Protein AF-A0A524HBV7-F1 (afdb_monomer_lite)

Foldseek 3Di:
DDDADQPDDPVVVLVLLVLLCCFQPVPDLAEEDEDEYQQCVHPSNVVSVVVSVVSSVPRGHPHYYYHRHHDNLSHQDLDADQAQVRLVVLLCVVLVVVVVVQPLVVADQVRAREAEYEAQLLQSPLSPLQNVLVNLLVCLVVVGRYAYEYEHEDHNVPPPVSSQQSLQCRRVRGHNPSSVCSSQVACVSVRYAYEYQDVVVQVVNVVVPHDPVRYYYDHRRDDPVVVVDDPPDPPD

Structure (mmCIF, N/CA/C/O backbone):
data_AF-A0A524HBV7-F1
#
_entry.id   AF-A0A524HBV7-F1
#
loop_
_atom_site.group_PDB
_atom_site.id
_atom_site.type_symbol
_atom_site.label_atom_id
_atom_site.label_alt_id
_atom_site.label_comp_id
_atom_site.label_asym_id
_atom_site.label_entity_id
_atom_site.label_seq_id
_atom_site.pdbx_PDB_ins_code
_atom_site.Cartn_x
_atom_site.Cartn_y
_atom_site.Cartn_z
_atom_site.occupancy
_atom_site.B_iso_or_equiv
_atom_site.auth_seq_id
_atom_site.auth_comp_id
_atom_site.auth_asym_id
_atom_site.auth_atom_id
_atom_site.pdbx_PDB_model_num
ATOM 1 N N . MET A 1 1 ? 2.794 0.597 -7.239 1.00 93.81 1 MET A N 1
ATOM 2 C CA . MET A 1 1 ? 3.645 0.830 -6.050 1.00 93.81 1 MET A CA 1
ATOM 3 C C . MET A 1 1 ? 3.071 1.991 -5.265 1.00 93.81 1 MET A C 1
ATOM 5 O O . MET A 1 1 ? 2.985 3.078 -5.817 1.00 93.81 1 MET A O 1
ATOM 9 N N . LEU A 1 2 ? 2.669 1.767 -4.017 1.00 96.12 2 LEU A N 1
ATOM 10 C CA . LEU A 1 2 ? 2.025 2.761 -3.167 1.00 96.12 2 LEU A CA 1
ATOM 11 C C . LEU A 1 2 ? 2.834 3.002 -1.895 1.00 96.12 2 LEU A C 1
ATOM 13 O O . LEU A 1 2 ? 3.167 2.072 -1.154 1.00 96.12 2 LEU A O 1
ATOM 17 N N . HIS A 1 3 ? 3.090 4.276 -1.614 1.00 93.38 3 HIS A N 1
ATOM 18 C CA . HIS A 1 3 ? 3.600 4.723 -0.326 1.00 93.38 3 HIS A CA 1
ATOM 19 C C . HIS A 1 3 ? 3.046 6.110 0.017 1.00 93.38 3 HIS A C 1
ATOM 21 O O . HIS A 1 3 ? 2.595 6.831 -0.865 1.00 93.38 3 HIS A O 1
ATOM 27 N N . TYR A 1 4 ? 3.083 6.499 1.293 1.00 91.31 4 TYR A N 1
ATOM 28 C CA . TYR A 1 4 ? 2.539 7.785 1.742 1.00 91.31 4 TYR A CA 1
ATOM 29 C C . TYR A 1 4 ? 3.216 8.970 1.033 1.00 91.31 4 TYR A C 1
ATOM 31 O O . TYR A 1 4 ? 2.538 9.820 0.469 1.00 91.31 4 TYR A O 1
ATOM 39 N N . HIS A 1 5 ? 4.554 9.000 1.024 1.00 89.38 5 HIS A N 1
ATOM 40 C CA . HIS A 1 5 ? 5.371 10.052 0.409 1.00 89.38 5 HIS A CA 1
ATOM 41 C C . HIS A 1 5 ? 6.710 9.491 -0.104 1.00 89.38 5 HIS A C 1
ATOM 43 O O . HIS A 1 5 ? 7.171 8.459 0.372 1.00 89.38 5 HIS A O 1
ATOM 49 N N . LEU A 1 6 ? 7.418 10.200 -0.977 1.00 89.25 6 LEU A N 1
ATOM 50 C CA . LEU A 1 6 ? 8.678 9.778 -1.605 1.00 89.25 6 LEU A CA 1
ATOM 51 C C . LEU A 1 6 ? 9.892 10.605 -1.158 1.00 89.25 6 LEU A C 1
ATOM 53 O O . LEU A 1 6 ? 10.954 10.571 -1.793 1.00 89.25 6 LEU A O 1
ATOM 57 N N . LEU A 1 7 ? 9.761 11.320 -0.035 1.00 86.56 7 LEU A N 1
ATOM 58 C CA . LEU A 1 7 ? 10.872 12.006 0.628 1.00 86.56 7 LEU A CA 1
ATOM 59 C C . LEU A 1 7 ? 12.099 11.085 0.804 1.00 86.56 7 LEU A C 1
ATOM 61 O O . LEU A 1 7 ? 11.937 9.901 1.117 1.00 86.56 7 LEU A O 1
ATOM 65 N N . PRO A 1 8 ? 13.331 11.609 0.657 1.00 80.69 8 PRO A N 1
ATOM 66 C CA . PRO A 1 8 ? 14.549 10.833 0.869 1.00 80.69 8 PRO A CA 1
ATOM 67 C C . PRO A 1 8 ? 14.626 10.247 2.286 1.00 80.69 8 PRO A C 1
ATOM 69 O O . PRO A 1 8 ? 14.825 10.961 3.267 1.00 80.69 8 PRO A O 1
ATOM 72 N N . CYS A 1 9 ? 14.465 8.930 2.400 1.00 80.25 9 CYS A N 1
ATOM 73 C CA . CYS A 1 9 ? 14.588 8.180 3.646 1.00 80.25 9 CYS A CA 1
ATOM 74 C C . CYS A 1 9 ? 14.852 6.696 3.347 1.00 80.25 9 CYS A C 1
ATOM 76 O O . CYS A 1 9 ? 14.873 6.281 2.186 1.00 80.25 9 CYS A O 1
ATOM 78 N N . GLY A 1 10 ? 15.014 5.877 4.391 1.00 78.12 10 GLY A N 1
ATOM 79 C CA . GLY A 1 10 ? 15.234 4.435 4.235 1.00 78.12 10 GLY A CA 1
ATOM 80 C C . GLY A 1 10 ? 14.158 3.739 3.391 1.00 78.12 10 GLY A C 1
ATOM 81 O O . GLY A 1 10 ? 14.491 2.887 2.572 1.00 78.12 10 GLY A O 1
ATOM 82 N N . VAL A 1 11 ? 12.889 4.147 3.513 1.00 81.75 11 VAL A N 1
ATOM 83 C CA . VAL A 1 11 ? 11.785 3.531 2.756 1.00 81.75 11 VAL A CA 1
ATOM 84 C C . VAL A 1 11 ? 11.855 3.864 1.265 1.00 81.75 11 VAL A C 1
ATOM 86 O O . VAL A 1 11 ? 11.630 2.975 0.448 1.00 81.75 11 VAL A O 1
ATOM 89 N N . ARG A 1 12 ? 12.260 5.088 0.885 1.00 86.69 12 ARG A N 1
ATOM 90 C CA . ARG A 1 12 ? 12.514 5.420 -0.529 1.00 86.69 12 ARG A CA 1
ATOM 91 C C . ARG A 1 12 ? 13.544 4.463 -1.120 1.00 86.69 12 ARG A C 1
ATOM 93 O O . ARG A 1 12 ? 13.289 3.897 -2.172 1.00 86.69 12 ARG A O 1
ATOM 100 N N . THR A 1 13 ? 14.662 4.230 -0.430 1.00 87.19 13 THR A N 1
ATOM 101 C CA . THR A 1 13 ? 15.701 3.299 -0.897 1.00 87.19 13 THR A CA 1
ATOM 102 C C . THR A 1 13 ? 15.162 1.880 -1.076 1.00 87.19 13 THR A C 1
ATOM 104 O O . THR A 1 13 ? 15.477 1.232 -2.072 1.00 87.19 13 THR A O 1
ATOM 107 N N . VAL A 1 14 ? 14.324 1.401 -0.150 1.00 86.50 14 VAL A N 1
ATOM 108 C CA . VAL A 1 14 ? 13.672 0.085 -0.261 1.00 86.50 14 VAL A CA 1
ATOM 109 C C . VAL A 1 14 ? 12.779 0.021 -1.503 1.00 86.50 14 VAL A C 1
ATOM 111 O O . VAL A 1 14 ? 12.938 -0.898 -2.305 1.00 86.50 14 VAL A O 1
ATOM 114 N N . ILE A 1 15 ? 11.913 1.020 -1.707 1.00 89.12 15 ILE A N 1
ATOM 115 C CA . ILE A 1 15 ? 11.041 1.120 -2.888 1.00 89.12 15 ILE A CA 1
ATOM 116 C C . ILE A 1 15 ? 11.880 1.142 -4.168 1.00 89.12 15 ILE A C 1
ATOM 118 O O . ILE A 1 15 ? 11.641 0.357 -5.084 1.00 89.12 15 ILE A O 1
ATOM 122 N N . THR A 1 16 ? 12.903 1.998 -4.232 1.00 91.38 16 THR A N 1
ATOM 123 C CA . THR A 1 16 ? 13.800 2.099 -5.387 1.00 91.38 16 THR A CA 1
ATOM 124 C C . THR A 1 16 ? 14.468 0.762 -5.693 1.00 91.38 16 THR A C 1
ATOM 126 O O . THR A 1 16 ? 14.497 0.349 -6.850 1.00 91.38 16 THR A O 1
ATOM 129 N N . ASN A 1 17 ? 14.987 0.064 -4.681 1.00 90.00 17 ASN A N 1
ATOM 130 C CA . ASN A 1 17 ? 15.654 -1.221 -4.875 1.00 90.00 17 ASN A CA 1
ATOM 131 C C . ASN A 1 17 ? 14.680 -2.305 -5.345 1.00 90.00 17 ASN A C 1
ATOM 133 O O . ASN A 1 17 ? 15.022 -3.054 -6.259 1.00 90.00 17 ASN A O 1
ATOM 137 N N . ALA A 1 18 ? 13.471 -2.359 -4.779 1.00 89.06 18 ALA A N 1
ATOM 138 C CA . ALA A 1 18 ? 12.434 -3.294 -5.205 1.00 89.06 18 ALA A CA 1
ATOM 139 C C . ALA A 1 18 ? 12.035 -3.058 -6.672 1.00 89.06 18 ALA A C 1
ATOM 141 O O . ALA A 1 18 ? 12.011 -3.994 -7.468 1.00 89.06 18 ALA A O 1
ATOM 142 N N . LEU A 1 19 ? 11.809 -1.798 -7.061 1.00 92.12 19 LEU A N 1
ATOM 143 C CA . LEU A 1 19 ? 11.467 -1.435 -8.439 1.00 92.12 19 LEU A CA 1
ATOM 144 C C . LEU A 1 19 ? 12.614 -1.737 -9.411 1.00 92.12 19 LEU A C 1
ATOM 146 O O . LEU A 1 19 ? 12.384 -2.306 -10.473 1.00 92.12 19 LEU A O 1
ATOM 150 N N . ARG A 1 20 ? 13.864 -1.429 -9.044 1.00 91.94 20 ARG A N 1
ATOM 151 C CA . ARG A 1 20 ? 15.041 -1.775 -9.860 1.00 91.94 20 ARG A CA 1
ATOM 152 C C . ARG A 1 20 ? 15.199 -3.281 -10.037 1.00 91.94 20 ARG A C 1
ATOM 154 O O . ARG A 1 20 ? 15.542 -3.714 -11.135 1.00 91.94 20 ARG A O 1
ATOM 161 N N . ALA A 1 21 ? 14.962 -4.062 -8.983 1.00 89.19 21 ALA A N 1
ATOM 162 C CA . ALA A 1 21 ? 15.009 -5.517 -9.050 1.00 89.19 21 ALA A CA 1
ATOM 163 C C . ALA A 1 21 ? 13.909 -6.064 -9.970 1.00 89.19 21 ALA A C 1
ATOM 165 O O . ALA A 1 21 ? 14.198 -6.894 -10.826 1.00 89.19 21 ALA A O 1
ATOM 166 N N . LEU A 1 22 ? 12.685 -5.541 -9.860 1.00 89.88 22 LEU A N 1
ATOM 167 C CA . LEU A 1 22 ? 11.572 -5.916 -10.732 1.00 89.88 22 LEU A CA 1
ATOM 168 C C . LEU A 1 22 ? 11.875 -5.610 -12.206 1.00 89.88 22 LEU A C 1
ATOM 170 O O . LEU A 1 22 ? 11.693 -6.465 -13.065 1.00 89.88 22 LEU A O 1
ATOM 174 N N . ILE A 1 23 ? 12.400 -4.416 -12.484 1.00 90.62 23 ILE A N 1
ATOM 175 C CA . ILE A 1 23 ? 12.778 -3.979 -13.834 1.00 90.62 23 ILE A CA 1
ATOM 176 C C . ILE A 1 23 ? 13.876 -4.875 -14.425 1.00 90.62 23 ILE A C 1
ATOM 178 O O . ILE A 1 23 ? 13.808 -5.223 -15.597 1.00 90.62 23 ILE A O 1
ATOM 182 N N . ALA A 1 24 ? 14.889 -5.237 -13.636 1.00 87.56 24 ALA A N 1
ATOM 183 C CA . ALA A 1 24 ? 16.042 -5.986 -14.135 1.00 87.56 24 ALA A CA 1
ATOM 184 C C . ALA A 1 24 ? 15.824 -7.508 -14.196 1.00 87.56 24 ALA A C 1
ATOM 186 O O . ALA A 1 24 ? 16.460 -8.176 -15.008 1.00 87.56 24 ALA A O 1
ATOM 187 N N . TYR A 1 25 ? 14.968 -8.060 -13.329 1.00 87.38 25 TYR A N 1
ATOM 188 C CA . TYR A 1 25 ? 14.877 -9.509 -13.101 1.00 87.38 25 TYR A CA 1
ATOM 189 C C . TYR A 1 25 ? 13.452 -10.072 -13.140 1.00 87.38 25 TYR A C 1
ATOM 191 O O . TYR A 1 25 ? 13.286 -11.278 -12.990 1.00 87.38 25 TYR A O 1
ATOM 199 N N . GLY A 1 26 ? 12.425 -9.241 -13.342 1.00 84.81 26 GLY A N 1
ATOM 200 C CA . GLY A 1 26 ? 11.024 -9.673 -13.312 1.00 84.81 26 GLY A CA 1
ATOM 201 C C . GLY A 1 26 ? 10.610 -10.616 -14.448 1.00 84.81 26 GLY A C 1
ATOM 202 O O . GLY A 1 26 ? 9.600 -11.293 -14.322 1.00 84.81 26 GLY A O 1
ATOM 203 N N . GLY A 1 27 ? 11.386 -10.690 -15.536 1.00 85.94 27 GLY A N 1
ATOM 204 C CA . GLY A 1 27 ? 11.106 -11.589 -16.664 1.00 85.94 27 GLY A CA 1
ATOM 205 C C . GLY A 1 27 ? 9.921 -11.171 -17.545 1.00 85.94 27 GLY A C 1
ATOM 206 O O . GLY A 1 27 ? 9.417 -11.998 -18.296 1.00 85.94 27 GLY A O 1
ATOM 207 N N . TYR A 1 28 ? 9.475 -9.915 -17.457 1.00 87.06 28 TYR A N 1
ATOM 208 C CA . TYR A 1 28 ? 8.337 -9.390 -18.216 1.00 87.06 28 TYR A CA 1
ATOM 209 C C . TYR A 1 28 ? 8.764 -8.799 -19.566 1.00 87.06 28 TYR A C 1
ATOM 211 O O . TYR A 1 28 ? 9.744 -8.057 -19.631 1.00 87.06 28 TYR A O 1
ATOM 219 N N . ASP A 1 29 ? 7.985 -9.052 -20.622 1.00 87.25 29 ASP A N 1
ATOM 220 C CA . ASP A 1 29 ? 8.179 -8.427 -21.943 1.00 87.25 29 ASP A CA 1
ATOM 221 C C . ASP A 1 29 ? 7.796 -6.937 -21.947 1.00 87.25 29 ASP A C 1
ATOM 223 O O . ASP A 1 29 ? 8.413 -6.115 -22.632 1.00 87.25 29 ASP A O 1
ATOM 227 N N . TYR A 1 30 ? 6.783 -6.594 -21.149 1.00 90.56 30 TYR A N 1
ATOM 228 C CA . TYR A 1 30 ? 6.315 -5.239 -20.893 1.00 90.56 30 TYR A CA 1
ATOM 229 C C . TYR A 1 30 ? 6.084 -5.067 -19.397 1.00 90.56 30 TYR A C 1
ATOM 231 O O . TYR A 1 30 ? 5.441 -5.905 -18.766 1.00 90.56 30 TYR A O 1
ATOM 239 N N . LEU A 1 31 ? 6.594 -3.973 -18.834 1.00 92.69 31 LEU A N 1
ATOM 240 C CA . LEU A 1 31 ? 6.388 -3.640 -17.430 1.00 92.69 31 LEU A CA 1
ATOM 241 C C . LEU A 1 31 ? 5.851 -2.216 -17.302 1.00 92.69 31 LEU A C 1
ATOM 243 O O . LEU A 1 31 ? 6.523 -1.257 -17.685 1.00 92.69 31 LEU A O 1
ATOM 247 N N . GLU A 1 32 ? 4.660 -2.092 -16.722 1.00 94.25 32 GLU A N 1
ATOM 248 C CA . GLU A 1 32 ? 4.048 -0.819 -16.350 1.00 94.25 32 GLU A CA 1
ATOM 249 C C . GLU A 1 32 ? 3.998 -0.687 -14.832 1.00 94.25 32 GLU A C 1
ATOM 251 O O . GLU A 1 32 ? 3.635 -1.625 -14.124 1.00 94.25 32 GLU A O 1
ATOM 256 N N . ILE A 1 33 ? 4.402 0.476 -14.328 1.00 95.44 33 ILE A N 1
ATOM 257 C CA . ILE A 1 33 ? 4.426 0.765 -12.899 1.00 95.44 33 ILE A CA 1
ATOM 258 C C . ILE A 1 33 ? 3.738 2.098 -12.651 1.00 95.44 33 ILE A C 1
ATOM 260 O O . ILE A 1 33 ? 4.206 3.139 -13.112 1.00 95.44 33 ILE A O 1
ATOM 264 N N . ASP A 1 34 ? 2.698 2.074 -11.827 1.00 97.25 34 ASP A N 1
ATOM 265 C CA . ASP A 1 34 ? 2.149 3.277 -11.215 1.00 97.25 34 ASP A CA 1
ATOM 266 C C . ASP A 1 34 ? 2.880 3.554 -9.900 1.00 97.25 34 ASP A C 1
ATOM 268 O O . ASP A 1 34 ? 2.870 2.742 -8.965 1.00 97.25 34 ASP A O 1
ATOM 272 N N . LEU A 1 35 ? 3.561 4.694 -9.836 1.00 96.69 35 LEU A N 1
ATOM 273 C CA . LEU A 1 35 ? 4.190 5.226 -8.636 1.00 96.69 35 LEU A CA 1
ATOM 274 C C . LEU A 1 35 ? 3.193 6.162 -7.947 1.00 96.69 35 LEU A C 1
ATOM 276 O O . LEU A 1 35 ? 3.009 7.304 -8.371 1.00 96.69 35 LEU A O 1
ATOM 280 N N . ILE A 1 36 ? 2.535 5.645 -6.910 1.00 97.56 36 ILE A N 1
ATOM 281 C CA . ILE A 1 36 ? 1.416 6.280 -6.214 1.00 97.56 36 ILE A CA 1
ATOM 282 C C . ILE A 1 36 ? 1.893 6.819 -4.858 1.00 97.56 36 ILE A C 1
ATOM 284 O O . ILE A 1 36 ? 2.316 6.044 -3.995 1.00 97.56 36 ILE A O 1
ATOM 288 N N . SER A 1 37 ? 1.815 8.135 -4.656 1.00 96.81 37 SER A N 1
ATOM 289 C CA . SER A 1 37 ? 2.082 8.788 -3.361 1.00 96.81 37 SER A CA 1
ATOM 290 C C . SER A 1 37 ? 1.433 10.171 -3.265 1.00 96.81 37 SER A C 1
ATOM 292 O O . SER A 1 37 ? 0.886 10.675 -4.245 1.00 96.81 37 SER A O 1
ATOM 294 N N . SER A 1 38 ? 1.504 10.823 -2.100 1.00 96.25 38 SER A N 1
ATOM 295 C CA . SER A 1 38 ? 1.002 12.197 -1.927 1.00 96.25 38 SER A CA 1
ATOM 296 C C . SER A 1 38 ? 1.872 13.279 -2.569 1.00 96.25 38 SER A C 1
ATOM 298 O O . SER A 1 38 ? 1.504 14.451 -2.577 1.00 96.25 38 SER A O 1
ATOM 300 N N . ASP A 1 39 ? 3.062 12.910 -3.027 1.00 94.25 39 ASP A N 1
ATOM 301 C CA . ASP A 1 39 ? 4.093 13.794 -3.571 1.00 94.25 39 ASP A CA 1
ATOM 302 C C . ASP A 1 39 ? 4.707 13.230 -4.862 1.00 94.25 39 ASP A C 1
ATOM 304 O O . ASP A 1 39 ? 5.825 13.591 -5.238 1.00 94.25 39 ASP A O 1
ATOM 308 N N . ALA A 1 40 ? 3.982 12.331 -5.537 1.00 91.38 40 ALA A N 1
ATOM 309 C CA . ALA A 1 40 ? 4.476 11.618 -6.705 1.00 91.38 40 ALA A CA 1
ATOM 310 C C . ALA A 1 40 ? 4.812 12.560 -7.858 1.00 91.38 40 ALA A C 1
ATOM 312 O O . ALA A 1 40 ? 5.683 12.215 -8.643 1.00 91.38 40 ALA A O 1
ATOM 313 N N . ARG A 1 41 ? 4.156 13.725 -7.963 1.00 92.81 41 ARG A N 1
ATOM 314 C CA . ARG A 1 41 ? 4.402 14.755 -8.992 1.00 92.81 41 ARG A CA 1
ATOM 315 C C . ARG A 1 41 ? 5.071 16.000 -8.406 1.00 92.81 41 ARG A C 1
ATOM 317 O O . ARG A 1 41 ? 4.854 17.122 -8.865 1.00 92.81 41 ARG A O 1
ATOM 324 N N . ARG A 1 42 ? 5.830 15.800 -7.332 1.00 93.19 42 ARG A N 1
ATOM 325 C CA . ARG A 1 42 ? 6.676 16.811 -6.699 1.00 93.19 42 ARG A CA 1
ATOM 326 C C . ARG A 1 42 ? 8.123 16.366 -6.797 1.00 93.19 42 ARG A C 1
ATOM 328 O O . ARG A 1 42 ? 8.407 15.205 -7.071 1.00 93.19 42 ARG A O 1
ATOM 335 N N . GLU A 1 43 ? 9.030 17.275 -6.456 1.00 93.88 43 GLU A N 1
ATOM 336 C CA . GLU A 1 43 ? 10.476 17.066 -6.564 1.00 93.88 43 GLU A CA 1
ATOM 337 C C . GLU A 1 43 ? 10.984 15.698 -6.045 1.00 93.88 43 GLU A C 1
ATOM 339 O O . GLU A 1 43 ? 11.772 15.068 -6.759 1.00 93.88 43 GLU A O 1
ATOM 344 N N . PRO A 1 44 ? 10.516 15.153 -4.899 1.00 90.69 44 PRO A N 1
ATOM 345 C CA . PRO A 1 44 ? 10.952 13.833 -4.451 1.00 90.69 44 PRO A CA 1
ATOM 346 C C . PRO A 1 44 ? 10.522 12.699 -5.390 1.00 90.69 44 PRO A C 1
ATOM 348 O O . PRO A 1 44 ? 11.321 11.792 -5.646 1.00 90.69 44 PRO A O 1
ATOM 351 N N . GLY A 1 45 ? 9.282 12.757 -5.886 1.00 92.44 45 GLY A N 1
ATOM 352 C CA . GLY A 1 45 ? 8.705 11.799 -6.823 1.00 92.44 45 GLY A CA 1
ATOM 353 C C . GLY A 1 45 ? 9.291 11.919 -8.226 1.00 92.44 45 GLY A C 1
ATOM 354 O O . GLY A 1 45 ? 9.682 10.901 -8.793 1.00 92.44 45 GLY A O 1
ATOM 355 N N . ASP A 1 46 ? 9.458 13.144 -8.731 1.00 94.00 46 ASP A N 1
ATOM 356 C CA . ASP A 1 46 ? 10.076 13.422 -10.034 1.00 94.00 46 ASP A CA 1
ATOM 357 C C . ASP A 1 46 ? 11.500 12.865 -10.092 1.00 94.00 46 ASP A C 1
ATOM 359 O O . ASP A 1 46 ? 11.841 12.111 -11.003 1.00 94.00 46 ASP A O 1
ATOM 363 N N . LYS A 1 47 ? 12.310 13.121 -9.056 1.00 93.62 47 LYS A N 1
ATOM 364 C CA . LYS A 1 47 ? 13.669 12.568 -8.968 1.00 93.62 47 LYS A CA 1
ATOM 365 C C . LYS A 1 47 ? 13.687 11.045 -8.982 1.00 93.62 47 LYS A C 1
ATOM 367 O O . LYS A 1 47 ? 14.515 10.445 -9.661 1.00 93.62 47 LYS A O 1
ATOM 372 N N . LEU A 1 48 ? 12.799 10.402 -8.221 1.00 93.38 48 LEU A N 1
ATOM 373 C CA . LEU A 1 48 ? 12.722 8.941 -8.214 1.00 93.38 48 LEU A CA 1
ATOM 374 C C . LEU A 1 48 ? 12.314 8.405 -9.594 1.00 93.38 48 LEU A C 1
ATOM 376 O O . LEU A 1 48 ? 12.868 7.404 -10.049 1.00 93.38 48 LEU A O 1
ATOM 380 N N . ALA A 1 49 ? 11.365 9.063 -10.258 1.00 95.00 49 ALA A N 1
ATOM 381 C CA . ALA A 1 49 ? 10.909 8.671 -11.581 1.00 95.00 49 ALA A CA 1
ATOM 382 C C . ALA A 1 49 ? 12.019 8.798 -12.632 1.00 95.00 49 ALA A C 1
ATOM 384 O O . ALA A 1 49 ? 12.260 7.845 -13.376 1.00 95.00 49 ALA A O 1
ATOM 385 N N . GLU A 1 50 ? 12.747 9.916 -12.642 1.00 95.25 50 GLU A N 1
ATOM 386 C CA . GLU A 1 50 ? 13.921 10.127 -13.495 1.00 95.25 50 GLU A CA 1
ATOM 387 C C . GLU A 1 50 ? 14.984 9.043 -13.264 1.00 95.25 50 GLU A C 1
ATOM 389 O O . GLU A 1 50 ? 15.415 8.376 -14.208 1.00 95.25 50 GLU A O 1
ATOM 394 N N . GLU A 1 51 ? 15.343 8.785 -12.001 1.00 93.25 51 GLU A N 1
ATOM 395 C CA . GLU A 1 51 ? 16.316 7.752 -11.626 1.00 93.25 51 GLU A CA 1
ATOM 396 C C . GLU A 1 51 ? 15.901 6.345 -12.095 1.00 93.25 51 GLU A C 1
ATOM 398 O O . GLU A 1 51 ? 16.754 5.546 -12.501 1.00 93.25 51 GLU A O 1
ATOM 403 N N . LEU A 1 52 ? 14.608 6.012 -12.014 1.00 93.56 52 LEU A N 1
ATOM 404 C CA . LEU A 1 52 ? 14.072 4.717 -12.438 1.00 93.56 52 LEU A CA 1
ATOM 405 C C . LEU A 1 52 ? 14.008 4.590 -13.958 1.00 93.56 52 LEU A C 1
ATOM 407 O O . LEU A 1 52 ? 14.386 3.543 -14.481 1.00 93.56 52 LEU A O 1
ATOM 411 N N . LEU A 1 53 ? 13.584 5.634 -14.671 1.00 94.44 53 LEU A N 1
ATOM 412 C CA . LEU A 1 53 ? 13.553 5.653 -16.135 1.00 94.44 53 LEU A CA 1
ATOM 413 C C . LEU A 1 53 ? 14.965 5.516 -16.717 1.00 94.44 53 LEU A C 1
ATOM 415 O O . LEU A 1 53 ? 15.192 4.699 -17.612 1.00 94.44 53 LEU A O 1
ATOM 419 N N . ASP A 1 54 ? 15.940 6.240 -16.167 1.00 93.31 54 ASP A N 1
ATOM 420 C CA . ASP A 1 54 ? 17.342 6.134 -16.581 1.00 93.31 54 ASP A CA 1
ATOM 421 C C . ASP A 1 54 ? 17.972 4.785 -16.221 1.00 93.31 54 ASP A C 1
ATOM 423 O O . ASP A 1 54 ? 18.874 4.294 -16.910 1.00 93.31 54 ASP A O 1
ATOM 427 N N . TRP A 1 55 ? 17.517 4.150 -15.142 1.00 90.12 55 TRP A N 1
ATOM 428 C CA . TRP A 1 55 ? 17.900 2.777 -14.829 1.00 90.12 55 TRP A CA 1
ATOM 429 C C . TRP A 1 55 ? 17.288 1.776 -15.817 1.00 90.12 55 TRP A C 1
ATOM 431 O O . TRP A 1 55 ? 18.010 0.947 -16.375 1.00 90.12 55 TRP A O 1
ATOM 441 N N . ALA A 1 56 ? 15.985 1.881 -16.083 1.00 91.81 56 ALA A N 1
ATOM 442 C CA . ALA A 1 56 ? 15.252 0.997 -16.983 1.00 91.81 56 ALA A CA 1
ATOM 443 C C . ALA A 1 56 ? 15.799 1.043 -18.413 1.00 91.81 56 ALA A C 1
ATOM 445 O O . ALA A 1 56 ? 15.987 -0.005 -19.018 1.00 91.81 56 ALA A O 1
ATOM 446 N N . ARG A 1 57 ? 16.197 2.216 -18.921 1.00 91.06 57 ARG A N 1
ATOM 447 C CA . ARG A 1 57 ? 16.873 2.336 -20.230 1.00 91.06 57 ARG A CA 1
ATOM 448 C C . ARG A 1 57 ? 18.150 1.495 -20.348 1.00 91.06 57 ARG A C 1
ATOM 450 O O . ARG A 1 57 ? 18.539 1.128 -21.450 1.00 91.06 57 ARG A O 1
ATOM 457 N N . ARG A 1 58 ? 18.829 1.222 -19.228 1.00 88.94 58 ARG A N 1
ATOM 458 C CA . ARG A 1 58 ? 20.106 0.487 -19.191 1.00 88.94 58 ARG A CA 1
ATOM 459 C C . ARG A 1 58 ? 19.953 -0.993 -18.849 1.00 88.94 58 ARG A C 1
ATOM 461 O O . ARG A 1 58 ? 20.852 -1.769 -19.165 1.00 88.94 58 ARG A O 1
ATOM 468 N N . LYS A 1 59 ? 18.899 -1.361 -18.118 1.00 84.88 59 LYS A N 1
ATOM 469 C CA . LYS A 1 59 ? 18.760 -2.676 -17.463 1.00 84.88 59 LYS A CA 1
ATOM 470 C C . LYS A 1 59 ? 17.374 -3.307 -17.582 1.00 84.88 59 LYS A C 1
ATOM 472 O O . LYS A 1 59 ? 17.222 -4.450 -17.175 1.00 84.88 59 LYS A O 1
ATOM 477 N N . GLY A 1 60 ? 16.384 -2.553 -18.040 1.00 74.94 60 GLY A N 1
ATOM 478 C CA . GLY A 1 60 ? 14.990 -2.966 -18.076 1.00 74.94 60 GLY A CA 1
ATOM 479 C C . GLY A 1 60 ? 14.606 -3.725 -19.339 1.00 74.94 60 GLY A C 1
ATOM 480 O O . GLY A 1 60 ? 15.431 -3.896 -20.243 1.00 74.94 60 GLY A O 1
ATOM 481 N N . PRO A 1 61 ? 13.340 -4.161 -19.414 1.00 74.31 61 PRO A N 1
ATOM 482 C CA . PRO A 1 61 ? 12.796 -4.742 -20.628 1.00 74.31 61 PRO A CA 1
ATOM 483 C C . PRO A 1 61 ? 12.808 -3.719 -21.766 1.00 74.31 61 PRO A C 1
ATOM 485 O O . PRO A 1 61 ? 12.855 -2.506 -21.544 1.00 74.31 61 PRO A O 1
ATOM 488 N N . GLY A 1 62 ? 12.715 -4.208 -23.005 1.00 75.19 62 GLY A N 1
ATOM 489 C CA . GLY A 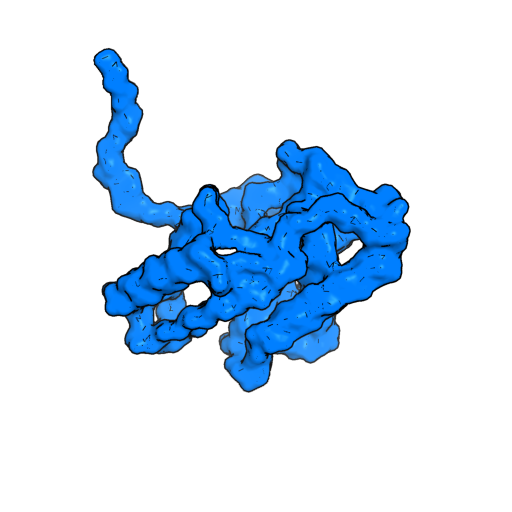1 62 ? 12.624 -3.343 -24.184 1.00 75.19 62 GLY A CA 1
ATOM 490 C C . GLY A 1 62 ? 11.422 -2.391 -24.146 1.00 75.19 62 GLY A C 1
ATOM 491 O O . GLY A 1 62 ? 11.455 -1.352 -24.804 1.00 75.19 62 GLY A O 1
ATOM 492 N N . GLN A 1 63 ? 10.387 -2.714 -23.359 1.00 86.69 63 GLN A N 1
ATOM 493 C CA . GLN A 1 63 ? 9.220 -1.866 -23.141 1.00 86.69 63 GLN A CA 1
ATOM 494 C C . GLN A 1 63 ? 8.943 -1.683 -21.637 1.00 86.69 63 GLN A C 1
ATOM 496 O O . GLN A 1 63 ? 8.508 -2.601 -20.944 1.00 86.69 63 GLN A O 1
ATOM 501 N N . PHE A 1 64 ? 9.192 -0.474 -21.131 1.00 93.56 64 PHE A N 1
ATOM 502 C CA . PHE A 1 64 ? 8.949 -0.080 -19.742 1.00 93.56 64 PHE A CA 1
ATOM 503 C C . PHE A 1 64 ? 8.167 1.232 -19.695 1.00 93.56 64 PHE A C 1
ATOM 505 O O . PHE A 1 64 ? 8.515 2.186 -20.397 1.00 93.56 64 PHE A O 1
ATOM 512 N N . ARG A 1 65 ? 7.148 1.297 -18.835 1.00 94.25 65 ARG A N 1
ATOM 513 C CA . ARG A 1 65 ? 6.353 2.498 -18.584 1.00 94.25 65 ARG A CA 1
ATOM 514 C C . ARG A 1 65 ? 6.276 2.782 -17.089 1.00 94.25 65 ARG A C 1
ATOM 516 O O . ARG A 1 65 ? 5.976 1.902 -16.290 1.00 94.25 65 ARG A O 1
ATOM 523 N N . LEU A 1 66 ? 6.506 4.038 -16.728 1.00 96.12 66 LEU A N 1
ATOM 524 C CA . LEU A 1 66 ? 6.328 4.541 -15.373 1.00 96.12 66 LEU A CA 1
ATOM 525 C C . LEU A 1 66 ? 5.307 5.676 -15.412 1.00 96.12 66 LEU A C 1
ATOM 527 O O . LEU A 1 66 ? 5.505 6.645 -16.145 1.00 96.12 66 LEU A O 1
ATOM 531 N N . ASN A 1 67 ? 4.243 5.569 -14.623 1.00 96.88 67 ASN A N 1
ATOM 532 C CA . ASN A 1 67 ? 3.283 6.648 -14.430 1.00 96.88 67 ASN A CA 1
ATOM 533 C C . ASN A 1 67 ? 3.426 7.199 -13.005 1.00 96.88 67 ASN A C 1
ATOM 535 O O . ASN A 1 67 ? 3.457 6.446 -12.034 1.00 96.88 67 ASN A O 1
ATOM 539 N N . GLN A 1 68 ? 3.485 8.522 -12.867 1.00 97.12 68 GLN A N 1
ATOM 540 C CA . GLN A 1 68 ? 3.434 9.191 -11.565 1.00 97.12 68 GLN A CA 1
ATOM 541 C C . GLN A 1 68 ? 1.987 9.567 -11.243 1.00 97.12 68 GLN A C 1
ATOM 543 O O . GLN A 1 68 ? 1.356 10.358 -11.963 1.00 97.12 68 GLN A O 1
ATOM 548 N N . VAL A 1 69 ? 1.471 9.030 -10.141 1.00 97.38 69 VAL A N 1
ATOM 549 C CA . VAL A 1 69 ? 0.096 9.247 -9.697 1.00 97.38 69 VAL A CA 1
ATOM 550 C C . VAL A 1 69 ? 0.104 9.907 -8.326 1.00 97.38 69 VAL A C 1
ATOM 552 O O . VAL A 1 69 ? 0.457 9.292 -7.324 1.00 97.38 69 VAL A O 1
ATOM 555 N N . GLU A 1 70 ? -0.289 11.179 -8.282 1.00 96.81 70 GLU A N 1
ATOM 556 C CA . GLU A 1 70 ? -0.396 11.910 -7.021 1.00 96.81 70 GLU A CA 1
ATOM 557 C C . GLU A 1 70 ? -1.807 11.776 -6.439 1.00 96.81 70 GLU A C 1
ATOM 559 O O . GLU A 1 70 ? -2.787 12.152 -7.086 1.00 96.81 70 GLU A O 1
ATOM 564 N N . ILE A 1 71 ? -1.899 11.258 -5.212 1.00 97.19 71 ILE A N 1
ATOM 565 C CA . ILE A 1 71 ? -3.121 11.247 -4.397 1.00 97.19 71 ILE A CA 1
ATOM 566 C C . ILE A 1 71 ? -2.776 11.935 -3.077 1.00 97.19 71 ILE A C 1
ATOM 568 O O . ILE A 1 71 ? -2.139 11.351 -2.200 1.00 97.19 71 ILE A O 1
ATOM 572 N N . SER A 1 72 ? -3.157 13.205 -2.951 1.00 95.69 72 SER A N 1
ATOM 573 C CA . SER A 1 72 ? -2.762 14.064 -1.827 1.00 95.69 72 SER A CA 1
ATOM 574 C C . SER A 1 72 ? -3.196 13.526 -0.461 1.00 95.69 72 SER A C 1
ATOM 576 O O . SER A 1 72 ? -2.493 13.695 0.534 1.00 95.69 72 SER A O 1
ATOM 578 N N . GLU A 1 73 ? -4.316 12.812 -0.436 1.00 96.62 73 GLU A N 1
ATOM 579 C CA . GLU A 1 73 ? -4.953 12.217 0.730 1.00 96.62 73 GLU A CA 1
ATOM 580 C C . GLU A 1 73 ? -4.128 11.070 1.336 1.00 96.62 73 GLU A C 1
ATOM 582 O O . GLU A 1 73 ? -4.395 10.664 2.463 1.00 96.62 73 GLU A O 1
ATOM 587 N N . LEU A 1 74 ? -3.096 10.579 0.633 1.00 96.38 74 LEU A N 1
ATOM 588 C CA . LEU A 1 74 ? -2.154 9.576 1.144 1.00 96.38 74 LEU A CA 1
ATOM 589 C C . LEU A 1 74 ? -1.106 10.155 2.101 1.00 96.38 74 LEU A C 1
ATOM 591 O O . LEU A 1 74 ? -0.364 9.390 2.717 1.00 96.38 74 LEU A O 1
ATOM 595 N N . ALA A 1 75 ? -1.011 11.483 2.224 1.00 94.75 75 ALA A N 1
ATOM 596 C CA . ALA A 1 75 ? -0.047 12.123 3.112 1.00 94.75 75 ALA A CA 1
ATOM 597 C C . ALA A 1 75 ? -0.242 11.665 4.566 1.00 94.75 75 ALA A C 1
ATOM 599 O O . ALA A 1 75 ? -1.299 11.158 4.943 1.00 94.75 75 ALA A O 1
ATOM 600 N N . TYR A 1 76 ? 0.773 11.851 5.412 1.00 94.25 76 TYR A N 1
ATOM 601 C CA . TYR A 1 76 ? 0.616 11.559 6.837 1.00 94.25 76 TYR A CA 1
ATOM 602 C C . TYR A 1 76 ? -0.517 12.381 7.440 1.00 94.25 76 TYR A C 1
ATOM 604 O O . TYR A 1 76 ? -0.591 13.596 7.254 1.00 94.25 76 TYR A O 1
ATOM 612 N N . ASN A 1 77 ? -1.380 11.699 8.183 1.00 93.50 77 ASN A N 1
ATOM 613 C CA . ASN A 1 77 ? -2.532 12.288 8.827 1.00 93.50 77 ASN A CA 1
ATOM 614 C C . ASN A 1 77 ? -2.777 11.576 10.158 1.00 93.50 77 ASN A C 1
ATOM 616 O O . ASN A 1 77 ? -3.056 10.384 10.191 1.00 93.50 77 ASN A O 1
ATOM 620 N N . HIS A 1 78 ? -2.682 12.316 11.257 1.00 89.75 78 HIS A N 1
ATOM 621 C CA . HIS A 1 78 ? -2.992 11.813 12.597 1.00 89.75 78 HIS A CA 1
ATOM 622 C C . HIS A 1 78 ? -4.251 12.466 13.184 1.00 89.75 78 HIS A C 1
ATOM 624 O O . HIS A 1 78 ? -4.540 12.295 14.366 1.00 89.75 78 HIS A O 1
ATOM 630 N N . GLN A 1 79 ? -4.979 13.252 12.388 1.00 93.12 79 GLN A N 1
ATOM 631 C CA . GLN A 1 79 ? -6.217 13.887 12.818 1.00 93.12 79 GLN A CA 1
ATOM 632 C C . GLN A 1 79 ? -7.344 12.857 12.805 1.00 93.12 79 GLN A C 1
ATOM 634 O O . GLN A 1 79 ? -7.697 12.325 11.751 1.00 93.12 79 GLN A O 1
ATOM 639 N N . ALA A 1 80 ? -7.904 12.595 13.983 1.00 94.62 80 ALA A N 1
ATOM 640 C CA . ALA A 1 80 ? -9.091 11.768 14.124 1.00 94.62 80 ALA A CA 1
ATOM 641 C C . ALA A 1 80 ? -10.281 12.391 13.386 1.00 94.62 80 ALA A C 1
ATOM 643 O O . ALA A 1 80 ? -10.416 13.618 13.324 1.00 94.62 80 ALA A O 1
ATOM 644 N N . ALA A 1 81 ? -11.143 11.534 12.852 1.00 96.81 81 ALA A N 1
ATOM 645 C CA . ALA A 1 81 ? -12.435 11.949 12.349 1.00 96.81 81 ALA A CA 1
ATOM 646 C C . ALA A 1 81 ? -13.337 12.376 13.525 1.00 96.81 81 ALA A C 1
ATOM 648 O O . ALA A 1 81 ? -13.131 11.916 14.653 1.00 96.81 81 ALA A O 1
ATOM 649 N N . PRO A 1 82 ? -14.340 13.242 13.292 1.00 96.56 82 PRO A N 1
ATOM 650 C CA . PRO A 1 82 ? -15.320 13.600 14.319 1.00 96.56 82 PRO A CA 1
ATOM 651 C C . PRO A 1 82 ? -16.092 12.393 14.868 1.00 96.56 82 PRO A C 1
ATOM 653 O O . PRO A 1 82 ? -16.415 12.355 16.053 1.00 96.56 82 PRO A O 1
ATOM 656 N N . ASP A 1 83 ? -16.373 11.425 13.998 1.00 97.50 83 ASP A N 1
ATOM 657 C CA . ASP A 1 83 ? -17.144 10.220 14.271 1.00 97.50 83 ASP A CA 1
ATOM 658 C C . ASP A 1 83 ? -16.763 9.093 13.293 1.00 97.50 83 ASP A C 1
ATOM 660 O O . ASP A 1 83 ? -15.971 9.270 12.360 1.00 97.50 83 ASP A O 1
ATOM 664 N N . LEU A 1 84 ? -17.328 7.908 13.534 1.00 97.25 84 LEU A N 1
ATOM 665 C CA . LEU A 1 84 ? -17.101 6.713 12.727 1.00 97.25 84 LEU A CA 1
ATOM 666 C C . LEU A 1 84 ? -17.577 6.887 11.276 1.00 97.25 84 LEU A C 1
ATOM 668 O O . LEU A 1 84 ? -16.897 6.437 10.361 1.00 97.25 84 LEU A O 1
ATOM 672 N N . GLU A 1 85 ? -18.711 7.553 11.057 1.00 98.00 85 GLU A N 1
ATOM 673 C CA . GLU A 1 85 ? -19.268 7.786 9.718 1.00 98.00 85 GLU A CA 1
ATOM 674 C C . GLU A 1 85 ? -18.302 8.621 8.867 1.00 98.00 85 GLU A C 1
ATOM 676 O O . GLU A 1 85 ? -17.900 8.201 7.784 1.00 98.00 85 GLU A O 1
ATOM 681 N N . SER A 1 86 ? -17.801 9.724 9.425 1.00 98.12 86 SER A N 1
ATOM 682 C CA . SER A 1 86 ? -16.810 10.589 8.780 1.00 98.12 86 SER A CA 1
ATOM 683 C C . SER A 1 86 ? -15.497 9.858 8.472 1.00 98.12 86 SER A C 1
ATOM 685 O O . SER A 1 86 ? -14.865 10.125 7.447 1.00 98.12 86 SER A O 1
ATOM 687 N N . LEU A 1 87 ? -15.060 8.942 9.348 1.00 98.25 87 LEU A N 1
ATOM 688 C CA . LEU A 1 87 ? -13.882 8.102 9.106 1.00 98.25 87 LEU A CA 1
ATOM 689 C C . LEU A 1 87 ? -14.092 7.204 7.880 1.00 98.25 87 LEU A C 1
ATOM 691 O O . LEU A 1 87 ? -13.228 7.156 6.999 1.00 98.25 87 LEU A O 1
ATOM 695 N N . PHE A 1 88 ? -15.233 6.512 7.822 1.00 98.38 88 PHE A N 1
ATOM 696 C CA . PHE A 1 88 ? -15.575 5.619 6.718 1.00 98.38 88 PHE A CA 1
ATOM 697 C C . PHE A 1 88 ? -15.753 6.370 5.401 1.00 98.38 88 PHE A C 1
ATOM 699 O O . PHE A 1 88 ? -15.219 5.916 4.394 1.00 98.38 88 PHE A O 1
ATOM 706 N N . ASP A 1 89 ? -16.411 7.527 5.399 1.00 98.44 89 ASP A N 1
ATOM 707 C CA . ASP A 1 89 ? -16.599 8.337 4.191 1.00 98.44 89 ASP A CA 1
ATOM 708 C C . ASP A 1 89 ? -15.259 8.753 3.574 1.00 98.44 89 ASP A C 1
ATOM 710 O O . ASP A 1 89 ? -15.034 8.595 2.370 1.00 98.44 89 ASP A O 1
ATOM 714 N N . GLN A 1 90 ? -14.327 9.232 4.402 1.00 98.19 90 GLN A N 1
ATOM 715 C CA . GLN A 1 90 ? -12.997 9.628 3.935 1.00 98.19 90 GLN A CA 1
ATOM 716 C C . GLN A 1 90 ? -12.171 8.429 3.459 1.00 98.19 90 GLN A C 1
ATOM 718 O O . GLN A 1 90 ? -11.513 8.496 2.419 1.00 98.19 90 GLN A O 1
ATOM 723 N N . ALA A 1 91 ? -12.217 7.308 4.180 1.00 98.44 91 ALA A N 1
ATOM 724 C CA . ALA A 1 91 ? -11.532 6.089 3.765 1.00 98.44 91 ALA A CA 1
ATOM 725 C C . ALA A 1 91 ? -12.119 5.507 2.466 1.00 98.44 91 ALA A C 1
ATOM 727 O O . ALA A 1 91 ? -11.372 5.080 1.585 1.00 98.44 91 ALA A O 1
ATOM 728 N N . GLN A 1 92 ? -13.443 5.544 2.301 1.00 98.69 92 GLN A N 1
ATOM 729 C CA . GLN A 1 92 ? -14.127 5.119 1.082 1.00 98.69 92 GLN A CA 1
ATOM 730 C C . GLN A 1 92 ? -13.756 6.017 -0.100 1.00 98.69 92 GLN A C 1
ATOM 732 O O . GLN A 1 92 ? -13.502 5.506 -1.191 1.00 98.69 92 GLN A O 1
ATOM 737 N N . HIS A 1 93 ? -13.661 7.335 0.105 1.00 98.50 93 HIS A N 1
ATOM 738 C CA . HIS A 1 93 ? -13.169 8.264 -0.916 1.00 98.50 93 HIS A CA 1
ATOM 739 C C . HIS A 1 93 ? -11.754 7.890 -1.375 1.00 98.50 93 HIS A C 1
ATOM 741 O O . HIS A 1 93 ? -11.528 7.714 -2.572 1.00 98.50 93 HIS A O 1
ATOM 747 N N . ILE A 1 94 ? -10.818 7.663 -0.446 1.00 98.50 94 ILE A N 1
ATOM 748 C CA . ILE A 1 94 ? -9.451 7.225 -0.784 1.00 98.50 94 ILE A CA 1
ATOM 749 C C . ILE A 1 94 ? -9.465 5.872 -1.514 1.00 98.50 94 ILE A C 1
ATOM 751 O O . ILE A 1 94 ? -8.769 5.716 -2.517 1.00 98.50 94 ILE A O 1
ATOM 755 N N . SER A 1 95 ? -10.273 4.908 -1.059 1.00 98.50 95 SER A N 1
ATOM 756 C CA . SER A 1 95 ? -10.419 3.595 -1.704 1.00 98.50 95 SER A CA 1
ATOM 757 C C . SER A 1 95 ? -10.897 3.722 -3.153 1.00 98.50 95 SER A C 1
ATOM 759 O O . SER A 1 95 ? -10.307 3.131 -4.057 1.00 98.50 95 SER A O 1
ATOM 761 N N . ASN A 1 96 ? -11.915 4.551 -3.400 1.00 98.38 96 ASN A N 1
ATOM 762 C CA . ASN A 1 96 ? -12.440 4.796 -4.743 1.00 98.38 96 ASN A CA 1
ATOM 763 C C . ASN A 1 96 ? -11.379 5.434 -5.646 1.00 98.38 96 ASN A C 1
ATOM 765 O O . ASN A 1 96 ? -11.191 4.999 -6.779 1.00 98.38 96 ASN A O 1
ATOM 769 N N . ARG A 1 97 ? -10.625 6.411 -5.126 1.00 98.19 97 ARG A N 1
ATOM 770 C CA . ARG A 1 97 ? -9.513 7.043 -5.851 1.00 98.19 97 ARG A CA 1
ATOM 771 C C . ARG A 1 97 ? -8.419 6.046 -6.224 1.00 98.19 97 ARG A C 1
ATOM 773 O O . ARG A 1 97 ? -7.876 6.130 -7.323 1.00 98.19 97 ARG A O 1
ATOM 780 N N . LEU A 1 98 ? -8.097 5.103 -5.338 1.00 98.25 98 LEU A N 1
ATOM 781 C CA . LEU A 1 98 ? -7.153 4.027 -5.642 1.00 98.25 98 LEU A CA 1
ATOM 782 C C . LEU A 1 98 ? -7.686 3.120 -6.751 1.00 98.25 98 LEU A C 1
ATOM 784 O O . LEU A 1 98 ? -6.963 2.855 -7.707 1.00 98.25 98 LEU A O 1
ATOM 788 N N . LEU A 1 99 ? -8.949 2.705 -6.665 1.00 97.44 99 LEU A N 1
ATOM 789 C CA . LEU A 1 99 ? -9.571 1.848 -7.671 1.00 97.44 99 LEU A CA 1
ATOM 790 C C . LEU A 1 99 ? -9.633 2.514 -9.058 1.00 97.44 99 LEU A C 1
ATOM 792 O O . LEU A 1 99 ? -9.354 1.861 -10.061 1.00 97.44 99 LEU A O 1
ATOM 796 N N . GLU A 1 100 ? -9.944 3.814 -9.117 1.00 96.38 100 GLU A N 1
ATOM 797 C CA . GLU A 1 100 ? -9.925 4.613 -10.352 1.00 96.38 100 GLU A CA 1
ATOM 798 C C . GLU A 1 100 ? -8.543 4.599 -11.020 1.00 96.38 100 GLU A C 1
ATOM 800 O O . GLU A 1 100 ? -8.437 4.411 -12.231 1.00 96.38 100 GLU A O 1
ATOM 805 N N . VAL A 1 101 ? -7.482 4.771 -10.226 1.00 95.75 101 VAL A N 1
ATOM 806 C CA . VAL A 1 101 ? -6.092 4.804 -10.704 1.00 95.75 101 VAL A CA 1
ATOM 807 C C . VAL A 1 101 ? -5.628 3.455 -11.244 1.00 95.75 101 VAL A C 1
ATOM 809 O O . VAL A 1 101 ? -4.814 3.423 -12.161 1.00 95.75 101 VAL A O 1
ATOM 812 N N . MET A 1 102 ? -6.132 2.349 -10.695 1.00 95.50 102 MET A N 1
ATOM 813 C CA . MET A 1 102 ? -5.716 1.002 -11.096 1.00 95.50 102 MET A CA 1
ATOM 814 C C . MET A 1 102 ? -6.126 0.645 -12.534 1.00 95.50 102 MET A C 1
ATOM 816 O O . MET A 1 102 ? -5.581 -0.305 -13.087 1.00 95.50 102 MET A O 1
ATOM 820 N N . GLU A 1 103 ? -7.079 1.373 -13.137 1.00 91.00 103 GLU A N 1
ATOM 821 C CA . GLU A 1 103 ? -7.530 1.189 -14.528 1.00 91.00 103 GLU A CA 1
ATOM 822 C C . GLU A 1 103 ? -7.716 -0.294 -14.926 1.00 91.00 103 GLU A C 1
ATOM 824 O O . GLU A 1 103 ? -7.220 -0.759 -15.957 1.00 91.00 103 GLU A O 1
ATOM 829 N N . LEU A 1 104 ? -8.465 -1.045 -14.107 1.00 94.88 104 LEU A N 1
ATOM 830 C CA . LEU A 1 104 ? -8.570 -2.514 -14.179 1.00 94.88 104 LEU A CA 1
ATOM 831 C C . LEU A 1 104 ? -9.088 -3.084 -15.508 1.00 94.88 104 LEU A C 1
ATOM 833 O O . LEU A 1 104 ? -9.001 -4.287 -15.724 1.00 94.88 104 LEU A O 1
ATOM 837 N N . GLY A 1 105 ? -9.583 -2.251 -16.429 1.00 93.56 105 GLY A N 1
ATOM 838 C CA . GLY A 1 105 ? -9.953 -2.676 -17.785 1.00 93.56 105 GLY A CA 1
ATOM 839 C C . GLY A 1 105 ? -8.784 -3.230 -18.614 1.00 93.56 105 GLY A C 1
ATOM 840 O O . GLY A 1 105 ? -9.015 -3.789 -19.683 1.00 93.56 105 GLY A O 1
ATOM 841 N N . ARG A 1 106 ? -7.542 -3.075 -18.135 1.00 90.56 106 ARG A N 1
ATOM 842 C CA . ARG A 1 106 ? -6.319 -3.641 -18.729 1.00 90.56 106 ARG A CA 1
ATOM 843 C C . ARG A 1 106 ? -5.807 -4.890 -17.999 1.00 90.56 106 ARG A C 1
ATOM 845 O O . ARG A 1 106 ? -4.723 -5.367 -18.323 1.00 90.56 106 ARG A O 1
ATOM 852 N N . SER A 1 107 ? -6.542 -5.383 -17.006 1.00 94.50 107 SER A N 1
ATOM 853 C CA . SER A 1 107 ? -6.138 -6.487 -16.133 1.00 94.50 107 SER A CA 1
ATOM 854 C C . SER A 1 107 ? -7.147 -7.629 -16.184 1.00 94.50 107 SER A C 1
ATOM 856 O O . SER A 1 107 ? -8.340 -7.420 -16.399 1.00 94.50 107 SER A O 1
ATOM 858 N N . ASP A 1 108 ? -6.667 -8.839 -15.936 1.00 93.69 108 ASP A N 1
ATOM 859 C CA . ASP A 1 108 ? -7.491 -10.033 -15.753 1.00 93.69 108 ASP A CA 1
ATOM 860 C C . ASP A 1 108 ? -6.897 -10.911 -14.636 1.00 93.69 108 ASP A C 1
ATOM 862 O O . ASP A 1 108 ? -5.970 -10.501 -13.942 1.00 93.69 108 ASP A O 1
ATOM 866 N N . LEU A 1 109 ? -7.467 -12.089 -14.380 1.00 87.00 109 LEU A N 1
ATOM 867 C CA . LEU A 1 109 ? -6.994 -12.948 -13.288 1.00 87.00 109 LEU A CA 1
ATOM 868 C C . LEU A 1 109 ? -5.637 -13.615 -13.576 1.00 87.00 109 LEU A C 1
ATOM 870 O O . LEU A 1 109 ? -4.974 -14.030 -12.628 1.00 87.00 109 LEU A O 1
ATOM 874 N N . GLU A 1 110 ? -5.227 -13.729 -14.841 1.00 89.50 110 GLU A N 1
ATOM 875 C CA . GLU A 1 110 ? -3.923 -14.280 -15.236 1.00 89.50 110 GLU A CA 1
ATOM 876 C C . GLU A 1 110 ? -2.837 -13.194 -15.254 1.00 89.50 110 GLU A C 1
ATOM 878 O O . GLU A 1 110 ? -1.676 -13.471 -14.955 1.00 89.50 110 GLU A O 1
ATOM 883 N N . ASN A 1 111 ? -3.223 -11.949 -15.541 1.00 91.06 111 ASN A N 1
ATOM 884 C CA . ASN A 1 111 ? -2.376 -10.765 -15.494 1.00 91.06 111 ASN A CA 1
ATOM 885 C C . ASN A 1 111 ? -3.038 -9.641 -14.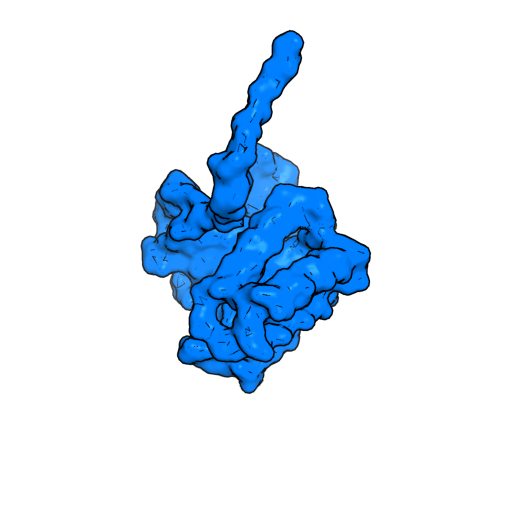673 1.00 91.06 111 ASN A C 1
ATOM 887 O O . ASN A 1 111 ? -3.565 -8.667 -15.233 1.00 91.06 111 ASN A O 1
ATOM 891 N N . PRO A 1 112 ? -3.046 -9.775 -13.339 1.00 94.94 112 PRO A N 1
ATOM 892 C CA . PRO A 1 112 ? -3.773 -8.849 -12.496 1.00 94.94 112 PRO A CA 1
ATOM 893 C C . PRO A 1 112 ? -2.994 -7.589 -12.154 1.00 94.94 112 PRO A C 1
ATOM 895 O O . PRO A 1 112 ? -1.762 -7.558 -12.156 1.00 94.94 112 PRO A O 1
ATOM 898 N N . TYR A 1 113 ? -3.725 -6.557 -11.739 1.00 97.19 113 TYR A N 1
ATOM 899 C CA . TYR A 1 113 ? -3.105 -5.386 -11.139 1.00 97.19 113 TYR A CA 1
ATOM 900 C C . TYR A 1 113 ? -2.584 -5.723 -9.735 1.00 97.19 113 TYR A C 1
ATOM 902 O O . TYR A 1 113 ? -3.348 -6.120 -8.852 1.00 97.19 113 TYR A O 1
ATOM 910 N N . ILE A 1 114 ? -1.289 -5.510 -9.490 1.00 96.19 114 ILE A N 1
ATOM 911 C CA . ILE A 1 114 ? -0.681 -5.705 -8.168 1.00 96.19 114 ILE A CA 1
ATOM 912 C C . ILE A 1 114 ? -0.439 -4.353 -7.494 1.00 96.19 114 ILE A C 1
ATOM 914 O O . ILE A 1 114 ? 0.512 -3.625 -7.802 1.00 96.19 114 ILE A O 1
ATOM 918 N N . LEU A 1 115 ? -1.271 -4.030 -6.503 1.00 97.50 115 LEU A N 1
ATOM 919 C CA . LEU A 1 115 ? -1.063 -2.874 -5.640 1.00 97.50 115 LEU A CA 1
ATOM 920 C C . LEU A 1 115 ? -0.070 -3.232 -4.530 1.00 97.50 115 LEU A C 1
ATOM 922 O O . LEU A 1 115 ? -0.439 -3.699 -3.457 1.00 97.50 115 LEU A O 1
ATOM 926 N N . HIS A 1 116 ? 1.214 -3.004 -4.793 1.00 96.19 116 HIS A N 1
ATOM 927 C CA . HIS A 1 116 ? 2.261 -3.172 -3.787 1.00 96.19 116 HIS A CA 1
ATOM 928 C C . HIS A 1 116 ? 2.282 -1.986 -2.811 1.00 96.19 116 HIS A C 1
ATOM 930 O O . HIS A 1 116 ? 2.625 -0.875 -3.216 1.00 96.19 116 HIS A O 1
ATOM 936 N N . VAL A 1 117 ? 1.918 -2.223 -1.548 1.00 95.62 117 VAL A N 1
ATOM 937 C CA . VAL A 1 117 ? 1.823 -1.238 -0.462 1.00 95.62 117 VAL A CA 1
ATOM 938 C C . VAL A 1 117 ? 2.959 -1.429 0.540 1.00 95.62 117 VAL A C 1
ATOM 940 O O . VAL A 1 117 ? 3.116 -2.511 1.100 1.00 95.62 117 VAL A O 1
ATOM 943 N N . HIS A 1 118 ? 3.697 -0.359 0.847 1.00 92.75 118 HIS A N 1
ATOM 944 C CA . HIS A 1 118 ? 4.713 -0.383 1.906 1.00 92.75 118 HIS A CA 1
ATOM 945 C C . HIS A 1 118 ? 4.177 0.135 3.243 1.00 92.75 118 HIS A C 1
ATOM 947 O O . HIS A 1 118 ? 3.931 1.336 3.397 1.00 92.75 118 HIS A O 1
ATOM 953 N N . ASN A 1 119 ? 4.097 -0.768 4.227 1.00 89.94 119 ASN A N 1
ATOM 954 C CA . ASN A 1 119 ? 3.795 -0.496 5.638 1.00 89.94 119 ASN A CA 1
ATOM 955 C C . ASN A 1 119 ? 2.542 0.383 5.859 1.00 89.94 119 ASN A C 1
ATOM 957 O O . ASN A 1 119 ? 2.525 1.296 6.694 1.00 89.94 119 ASN A O 1
ATOM 961 N N . GLY A 1 120 ? 1.485 0.141 5.078 1.00 92.62 120 GLY A N 1
ATOM 962 C CA . GLY A 1 120 ? 0.201 0.844 5.203 1.00 92.62 120 GLY A CA 1
ATOM 963 C C . GLY A 1 120 ? -0.506 0.610 6.553 1.00 92.62 120 GLY A C 1
ATOM 964 O O . GLY A 1 120 ? -1.339 1.412 6.964 1.00 92.62 120 GLY A O 1
ATOM 965 N N . ASN A 1 121 ? -0.140 -0.460 7.266 1.00 93.00 121 ASN A N 1
ATOM 966 C CA . ASN A 1 121 ? -0.725 -0.898 8.534 1.00 93.00 121 ASN A CA 1
ATOM 967 C C . ASN A 1 121 ? -0.148 -0.108 9.712 1.00 93.00 121 ASN A C 1
ATOM 969 O O . ASN A 1 121 ? -0.627 -0.206 10.832 1.00 93.00 121 ASN A O 1
ATOM 973 N N . LEU A 1 122 ? 0.884 0.702 9.459 1.00 92.81 122 LEU A N 1
ATOM 974 C CA . LEU A 1 122 ? 1.584 1.437 10.495 1.00 92.81 122 LEU A CA 1
ATOM 975 C C . LEU A 1 122 ? 0.744 2.565 11.100 1.00 92.81 122 LEU A C 1
ATOM 977 O O . LEU A 1 122 ? 1.146 3.078 12.124 1.00 92.81 122 LEU A O 1
ATOM 981 N N . GLY A 1 123 ? -0.362 3.013 10.495 1.00 92.38 123 GLY A N 1
ATOM 982 C CA . GLY A 1 123 ? -1.201 4.062 11.097 1.00 92.38 123 GLY A CA 1
ATOM 983 C C . GLY A 1 123 ? -0.653 5.485 10.986 1.00 92.38 123 GLY A C 1
ATOM 984 O O . GLY A 1 123 ? -1.059 6.377 11.731 1.00 92.38 123 GLY A O 1
ATOM 985 N N . LYS A 1 124 ? 0.259 5.732 10.037 1.00 94.38 124 LYS A N 1
ATOM 986 C CA . LYS A 1 124 ? 0.694 7.102 9.708 1.00 94.38 124 LYS A CA 1
ATOM 987 C C . LYS A 1 124 ? -0.402 7.926 9.027 1.00 94.38 124 LYS A C 1
ATOM 989 O O . LYS A 1 124 ? -0.307 9.149 8.969 1.00 94.38 124 LYS A O 1
ATOM 994 N N . ASN A 1 125 ? -1.413 7.241 8.504 1.00 97.25 125 ASN A N 1
ATOM 995 C CA . ASN A 1 125 ? -2.670 7.801 8.039 1.00 97.25 125 ASN A CA 1
ATOM 996 C C . ASN A 1 125 ? -3.773 6.743 8.253 1.00 97.25 125 ASN A C 1
ATOM 998 O O . ASN A 1 125 ? -3.886 5.836 7.427 1.00 97.25 125 ASN A O 1
ATOM 1002 N N . PRO A 1 126 ? -4.561 6.824 9.345 1.00 97.31 126 PRO A N 1
ATOM 1003 C CA . PRO A 1 126 ? -5.634 5.869 9.626 1.00 97.31 126 PRO A CA 1
ATOM 1004 C C . PRO A 1 126 ? -6.684 5.776 8.513 1.00 97.31 126 PRO A C 1
ATOM 1006 O O . PRO A 1 126 ? -7.186 4.684 8.255 1.00 97.31 126 PRO A O 1
ATOM 1009 N N . TYR A 1 127 ? -6.962 6.876 7.799 1.00 98.19 127 TYR A N 1
ATOM 1010 C CA . TYR A 1 127 ? -7.880 6.863 6.655 1.00 98.19 127 TYR A CA 1
ATOM 1011 C C . TYR A 1 127 ? -7.357 5.971 5.532 1.00 98.19 127 TYR A C 1
ATOM 1013 O O . TYR A 1 127 ? -8.120 5.196 4.968 1.00 98.19 127 TYR A O 1
ATOM 1021 N N . LEU A 1 128 ? -6.053 6.024 5.236 1.00 97.81 128 LEU A N 1
ATOM 1022 C CA . LEU A 1 128 ? -5.438 5.128 4.254 1.00 97.81 128 LEU A CA 1
ATOM 1023 C C . LEU A 1 128 ? -5.439 3.673 4.736 1.00 97.81 128 LEU A C 1
ATOM 1025 O O . LEU A 1 128 ? -5.715 2.772 3.947 1.00 97.81 128 LEU A O 1
ATOM 1029 N N . THR A 1 129 ? -5.144 3.428 6.015 1.00 97.12 129 THR A N 1
ATOM 1030 C CA . THR A 1 129 ? -5.174 2.069 6.572 1.00 97.12 129 THR A CA 1
ATOM 1031 C C . THR A 1 129 ? -6.569 1.449 6.407 1.00 97.12 129 THR A C 1
ATOM 1033 O O . THR A 1 129 ? -6.680 0.348 5.869 1.00 97.12 129 THR A O 1
ATOM 1036 N N . LEU A 1 130 ? -7.637 2.186 6.744 1.00 97.94 130 LEU A N 1
ATOM 1037 C CA . LEU A 1 130 ? -9.014 1.737 6.513 1.00 97.94 130 LEU A CA 1
ATOM 1038 C C . LEU A 1 130 ? -9.351 1.636 5.016 1.00 97.94 130 LEU A C 1
ATOM 1040 O O . LEU A 1 130 ? -9.982 0.668 4.600 1.00 97.94 130 LEU A O 1
ATOM 1044 N N . ALA A 1 131 ? -8.902 2.583 4.189 1.00 98.12 131 ALA A N 1
ATOM 1045 C CA . ALA A 1 131 ? -9.157 2.574 2.748 1.00 98.12 131 ALA A CA 1
ATOM 1046 C C . ALA A 1 131 ? -8.610 1.313 2.068 1.00 98.12 131 ALA A C 1
ATOM 1048 O O . ALA A 1 131 ? -9.257 0.758 1.188 1.00 98.12 131 ALA A O 1
ATOM 1049 N N . LEU A 1 132 ? -7.440 0.826 2.493 1.00 97.06 132 LEU A N 1
ATOM 1050 C CA . LEU A 1 132 ? -6.854 -0.410 1.972 1.00 97.06 132 LEU A CA 1
ATOM 1051 C C . LEU A 1 132 ? -7.658 -1.652 2.372 1.00 97.06 132 LEU A C 1
ATOM 1053 O O . LEU A 1 132 ? -7.790 -2.566 1.560 1.00 97.06 132 LEU A O 1
ATOM 1057 N N . LYS A 1 133 ? -8.220 -1.678 3.586 1.00 96.38 133 LYS A N 1
ATOM 1058 C CA . LYS A 1 133 ? -9.152 -2.731 4.015 1.00 96.38 133 LYS A CA 1
ATOM 1059 C C . LYS A 1 133 ? -10.426 -2.697 3.172 1.00 96.38 133 LYS A C 1
ATOM 1061 O O . LYS A 1 133 ? -10.813 -3.728 2.630 1.00 96.38 133 LYS A O 1
ATOM 1066 N N . ILE A 1 134 ? -11.038 -1.520 3.009 1.00 97.25 134 ILE A N 1
ATOM 1067 C CA . ILE A 1 134 ? -12.236 -1.329 2.172 1.00 97.25 134 ILE A CA 1
ATOM 1068 C C . ILE A 1 134 ? -11.964 -1.791 0.736 1.00 97.25 134 ILE A C 1
ATOM 1070 O O . ILE A 1 134 ? -12.757 -2.546 0.174 1.00 97.25 134 ILE A O 1
ATOM 1074 N N . LEU A 1 135 ? -10.824 -1.391 0.166 1.00 97.19 135 LEU A N 1
ATOM 1075 C CA . LEU A 1 135 ? -10.409 -1.803 -1.169 1.00 97.19 135 LEU A CA 1
ATOM 1076 C C . LEU A 1 135 ? -10.269 -3.325 -1.255 1.00 97.19 135 LEU A C 1
ATOM 1078 O O . LEU A 1 135 ? -10.819 -3.926 -2.170 1.00 97.19 135 LEU A O 1
ATOM 1082 N N . ALA A 1 136 ? -9.580 -3.965 -0.306 1.00 96.06 136 ALA A N 1
ATOM 1083 C CA . ALA A 1 136 ? -9.407 -5.418 -0.295 1.00 96.06 136 ALA A CA 1
ATOM 1084 C C . ALA A 1 136 ? -10.750 -6.169 -0.277 1.00 96.06 136 ALA A C 1
ATOM 1086 O O . ALA A 1 136 ? -10.957 -7.098 -1.064 1.00 96.06 136 ALA A O 1
ATOM 1087 N N . ASP A 1 137 ? -11.678 -5.728 0.573 1.00 95.38 137 ASP A N 1
ATOM 1088 C CA . ASP A 1 137 ? -13.013 -6.315 0.677 1.00 95.38 137 ASP A CA 1
ATOM 1089 C C . ASP A 1 137 ? -13.816 -6.104 -0.613 1.00 95.38 137 ASP A C 1
ATOM 1091 O O . ASP A 1 137 ? -14.493 -7.022 -1.082 1.00 95.38 137 ASP A O 1
ATOM 1095 N N . GLN A 1 138 ? -13.701 -4.925 -1.235 1.00 95.62 138 GLN A N 1
ATOM 1096 C CA . GLN A 1 138 ? -14.332 -4.638 -2.520 1.00 95.62 138 GLN A CA 1
ATOM 1097 C C . GLN 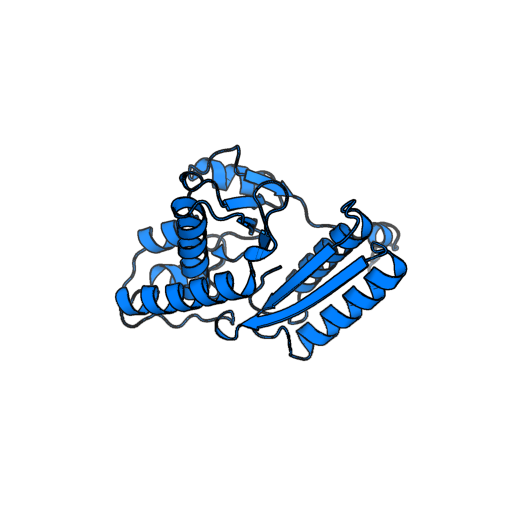A 1 138 ? -13.778 -5.530 -3.638 1.00 95.62 138 GLN A C 1
ATOM 1099 O O . GLN A 1 138 ? -14.556 -6.163 -4.353 1.00 95.62 138 GLN A O 1
ATOM 1104 N N . LEU A 1 139 ? -12.449 -5.636 -3.761 1.00 95.12 139 LEU A N 1
ATOM 1105 C CA . LEU A 1 139 ? -11.784 -6.493 -4.748 1.00 95.12 139 LEU A CA 1
ATOM 1106 C C . LEU A 1 139 ? -12.222 -7.958 -4.609 1.00 95.12 139 LEU A C 1
ATOM 1108 O O . LEU A 1 139 ? -12.369 -8.669 -5.606 1.00 95.12 139 LEU A O 1
ATOM 1112 N N . SER A 1 140 ? -12.439 -8.417 -3.375 1.00 94.19 140 SER A N 1
ATOM 1113 C CA . SER A 1 140 ? -12.904 -9.771 -3.083 1.00 94.19 140 SER A CA 1
ATOM 1114 C C . SER A 1 140 ? -14.361 -9.959 -3.491 1.00 94.19 140 SER A C 1
ATOM 1116 O O . SER A 1 140 ? -14.667 -10.795 -4.342 1.00 94.19 140 SER A O 1
ATOM 1118 N N . ARG A 1 141 ? -15.247 -9.114 -2.949 1.00 94.81 141 ARG A N 1
ATOM 1119 C CA . ARG A 1 141 ? -16.699 -9.173 -3.151 1.00 94.81 141 ARG A CA 1
ATOM 1120 C C . ARG A 1 141 ? -17.097 -9.060 -4.619 1.00 94.81 141 ARG A C 1
ATOM 1122 O O . ARG A 1 141 ? -18.029 -9.731 -5.051 1.00 94.81 141 ARG A O 1
ATOM 1129 N N . GLU A 1 142 ? -16.411 -8.209 -5.374 1.00 94.62 142 GLU A N 1
ATOM 1130 C CA . GLU A 1 142 ? -16.694 -7.949 -6.791 1.00 94.62 142 GLU A CA 1
ATOM 1131 C C . GLU A 1 142 ? -15.838 -8.809 -7.733 1.00 94.62 142 GLU A C 1
ATOM 1133 O O . GLU A 1 142 ? -15.972 -8.714 -8.951 1.00 94.62 142 GLU A O 1
ATOM 1138 N N . ASN A 1 143 ? -14.989 -9.683 -7.178 1.00 93.50 143 ASN A N 1
ATOM 1139 C CA . ASN A 1 143 ? -14.079 -10.557 -7.914 1.00 93.50 143 ASN A CA 1
ATOM 1140 C C . ASN A 1 143 ? -13.226 -9.807 -8.959 1.00 93.50 143 ASN A C 1
ATOM 1142 O O . ASN A 1 143 ? -13.065 -10.253 -10.096 1.00 93.50 143 ASN A O 1
ATOM 1146 N N . LEU A 1 144 ? -12.699 -8.645 -8.571 1.00 95.62 144 LEU A N 1
ATOM 1147 C CA . LEU A 1 144 ? -11.927 -7.781 -9.459 1.00 95.62 144 LEU A CA 1
ATOM 1148 C C . LEU A 1 144 ? -10.503 -8.333 -9.672 1.00 95.62 144 LEU A C 1
ATOM 1150 O O . LEU A 1 144 ? -9.937 -8.938 -8.757 1.00 95.62 144 LEU A O 1
ATOM 1154 N N . PRO A 1 145 ? -9.894 -8.128 -10.857 1.00 96.81 145 PRO A N 1
ATOM 1155 C CA . PRO A 1 145 ? -8.591 -8.690 -11.218 1.00 96.81 145 PRO A CA 1
ATOM 1156 C C . PRO A 1 145 ? -7.422 -7.899 -10.609 1.00 96.81 145 PRO A C 1
ATOM 1158 O O . PRO A 1 145 ? -6.554 -7.382 -11.314 1.00 96.81 145 PRO A O 1
ATOM 1161 N N . ALA A 1 146 ? -7.408 -7.772 -9.284 1.00 96.38 146 ALA A N 1
ATOM 1162 C CA . ALA A 1 146 ? -6.339 -7.100 -8.568 1.00 96.38 146 ALA A CA 1
ATOM 1163 C C . ALA A 1 146 ? -6.062 -7.710 -7.195 1.00 96.38 146 ALA A C 1
ATOM 1165 O O . ALA A 1 146 ? -6.943 -8.290 -6.561 1.00 96.38 146 ALA A O 1
ATOM 1166 N N . TRP A 1 147 ? -4.819 -7.552 -6.747 1.00 95.50 147 TRP A N 1
ATOM 1167 C CA . TRP A 1 147 ? -4.336 -8.004 -5.446 1.00 95.50 147 TRP A CA 1
ATOM 1168 C C . TRP A 1 147 ? -3.555 -6.894 -4.758 1.00 95.50 147 TRP A C 1
ATOM 1170 O O . TRP A 1 147 ? -2.866 -6.098 -5.402 1.00 95.50 147 TRP A O 1
ATOM 1180 N N . ILE A 1 148 ? -3.626 -6.876 -3.432 1.00 96.25 148 ILE A N 1
ATOM 1181 C CA . ILE A 1 148 ? -2.819 -6.003 -2.590 1.00 96.25 148 ILE A CA 1
ATOM 1182 C C . ILE A 1 148 ? -1.647 -6.822 -2.058 1.00 96.25 148 ILE A C 1
ATOM 1184 O O . ILE A 1 148 ? -1.834 -7.771 -1.300 1.00 96.25 148 ILE A O 1
ATOM 1188 N N . LEU A 1 149 ? -0.431 -6.443 -2.445 1.00 95.31 149 LEU A N 1
ATOM 1189 C CA . LEU A 1 149 ? 0.790 -6.993 -1.868 1.00 95.31 149 LEU A CA 1
ATOM 1190 C C . LEU A 1 149 ? 1.231 -6.077 -0.728 1.00 95.31 149 LEU A C 1
ATOM 1192 O O . LEU A 1 149 ? 1.703 -4.967 -0.967 1.00 95.31 149 LEU A O 1
ATOM 1196 N N . TYR A 1 150 ? 1.060 -6.525 0.507 1.00 94.12 150 TYR A N 1
ATOM 1197 C CA . TYR A 1 150 ? 1.341 -5.741 1.700 1.00 94.12 150 TYR A CA 1
ATOM 1198 C C . TYR A 1 150 ? 2.747 -6.044 2.217 1.00 94.12 150 TYR A C 1
ATOM 1200 O O . TYR A 1 150 ? 2.964 -7.051 2.891 1.00 94.12 150 TYR A O 1
ATOM 1208 N N . GLN A 1 151 ? 3.718 -5.180 1.914 1.00 93.19 151 GLN A N 1
ATOM 1209 C CA . GLN A 1 151 ? 5.078 -5.325 2.428 1.00 93.19 151 GLN A CA 1
ATOM 1210 C C . GLN A 1 151 ? 5.220 -4.601 3.767 1.00 93.19 151 GLN A C 1
ATOM 1212 O O . GLN A 1 151 ? 5.343 -3.373 3.841 1.00 93.19 151 GLN A O 1
ATOM 1217 N N . MET A 1 152 ? 5.184 -5.390 4.837 1.00 90.88 152 MET A N 1
ATOM 1218 C CA . MET A 1 152 ? 5.257 -4.927 6.215 1.00 90.88 152 MET A CA 1
ATOM 1219 C C . MET A 1 152 ? 6.705 -4.934 6.711 1.00 90.88 152 MET A C 1
ATOM 1221 O O . MET A 1 152 ? 7.449 -5.901 6.528 1.00 90.88 152 MET A O 1
ATOM 1225 N N . HIS A 1 153 ? 7.086 -3.837 7.362 1.00 87.88 153 HIS A N 1
ATOM 1226 C CA . HIS A 1 153 ? 8.410 -3.646 7.959 1.00 87.88 153 HIS A CA 1
ATOM 1227 C C . HIS A 1 153 ? 8.355 -3.440 9.473 1.00 87.88 153 HIS A C 1
ATOM 1229 O O . HIS A 1 153 ? 9.341 -3.711 10.147 1.00 87.88 153 HIS A O 1
ATOM 1235 N N . ASP A 1 154 ? 7.235 -2.926 9.987 1.00 88.50 154 ASP A N 1
ATOM 1236 C CA . ASP A 1 154 ? 7.026 -2.653 11.405 1.00 88.50 154 ASP A CA 1
ATOM 1237 C C . ASP A 1 154 ? 5.569 -2.969 11.778 1.00 88.50 154 ASP A C 1
ATOM 1239 O O . ASP A 1 154 ? 4.665 -2.845 10.950 1.00 88.50 154 ASP A O 1
ATOM 1243 N N . PHE A 1 155 ? 5.344 -3.265 13.054 1.00 90.62 155 PHE A N 1
ATOM 1244 C CA . PHE A 1 155 ? 4.021 -3.298 13.681 1.00 90.62 155 PHE A CA 1
ATOM 1245 C C . PHE A 1 155 ? 3.745 -1.945 14.351 1.00 90.62 155 PHE A C 1
ATOM 1247 O O . PHE A 1 155 ? 4.640 -1.389 14.996 1.00 90.62 155 PHE A O 1
ATOM 1254 N N . ALA A 1 156 ? 2.527 -1.410 14.246 1.00 89.69 156 ALA A N 1
ATOM 1255 C CA . ALA A 1 156 ? 2.170 -0.143 14.902 1.00 89.69 156 ALA A CA 1
ATOM 1256 C C . ALA A 1 156 ? 2.243 -0.253 16.437 1.00 89.69 156 ALA A C 1
ATOM 1258 O O . ALA A 1 156 ? 2.628 0.679 17.140 1.00 89.69 156 ALA A O 1
ATOM 1259 N N . GLU A 1 157 ? 1.949 -1.433 16.961 1.00 88.56 157 GLU A N 1
ATOM 1260 C CA . GLU A 1 157 ? 1.959 -1.789 18.374 1.00 88.56 157 GLU A CA 1
ATOM 1261 C C . GLU A 1 157 ? 3.390 -1.898 18.926 1.00 88.56 157 GLU A C 1
ATOM 1263 O O . GLU A 1 157 ? 3.602 -1.831 20.138 1.00 88.56 157 GLU A O 1
ATOM 1268 N N . SER A 1 158 ? 4.394 -2.018 18.047 1.00 87.81 158 SER A N 1
ATOM 1269 C CA . SER A 1 158 ? 5.805 -2.160 18.413 1.00 87.81 158 SER A CA 1
ATOM 1270 C C . SER A 1 158 ? 6.558 -0.837 18.271 1.00 87.81 158 SER A C 1
ATOM 1272 O O . SER A 1 158 ? 6.956 -0.436 17.180 1.00 87.81 158 SER A O 1
ATOM 1274 N N . ASN A 1 159 ? 6.829 -0.162 19.393 1.00 86.00 159 ASN A N 1
ATOM 1275 C CA . ASN A 1 159 ? 7.645 1.064 19.441 1.00 86.00 159 ASN A CA 1
ATOM 1276 C C . ASN A 1 159 ? 7.141 2.210 18.533 1.00 86.00 159 ASN A C 1
ATOM 1278 O O . ASN A 1 159 ? 7.943 3.007 18.031 1.00 86.00 159 ASN A O 1
ATOM 1282 N N . ARG A 1 160 ? 5.823 2.306 18.305 1.00 91.62 160 ARG A N 1
ATOM 1283 C CA . ARG A 1 160 ? 5.174 3.418 17.582 1.00 91.62 160 ARG A CA 1
ATOM 1284 C C . ARG A 1 160 ? 3.903 3.895 18.312 1.00 91.62 160 ARG A C 1
ATOM 1286 O O . ARG A 1 160 ? 2.815 3.863 17.742 1.00 91.62 160 ARG A O 1
ATOM 1293 N N . PRO A 1 161 ? 4.011 4.361 19.571 1.00 93.06 161 PRO A N 1
ATOM 1294 C CA . PRO A 1 161 ? 2.847 4.693 20.398 1.00 93.06 161 PRO A CA 1
ATOM 1295 C C . PRO A 1 161 ? 1.911 5.726 19.755 1.00 93.06 161 PRO A C 1
ATOM 1297 O O . PRO A 1 161 ? 0.698 5.587 19.875 1.00 93.06 161 PRO A O 1
ATOM 1300 N N . ASP A 1 162 ? 2.450 6.710 19.029 1.00 94.44 162 ASP A N 1
ATOM 1301 C CA . ASP A 1 162 ? 1.643 7.740 18.360 1.00 94.44 162 ASP A CA 1
ATOM 1302 C C . ASP A 1 162 ? 0.826 7.172 17.198 1.00 94.44 162 ASP A C 1
ATOM 1304 O O . ASP A 1 162 ? -0.337 7.518 17.018 1.00 94.44 162 ASP A O 1
ATOM 1308 N N . CYS A 1 163 ? 1.424 6.261 16.434 1.00 94.75 163 CYS A N 1
ATOM 1309 C CA . CYS A 1 163 ? 0.762 5.560 15.343 1.00 94.75 163 CYS A CA 1
ATOM 1310 C C . CYS A 1 163 ? -0.342 4.633 15.858 1.00 94.75 163 CYS A C 1
ATOM 1312 O O . CYS A 1 163 ? -1.466 4.662 15.361 1.00 94.75 163 CYS A O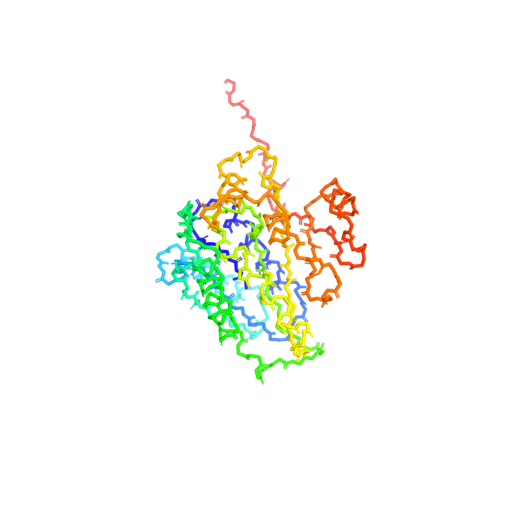 1
ATOM 1314 N N . TRP A 1 164 ? -0.036 3.859 16.903 1.00 95.44 164 TRP A N 1
ATOM 1315 C CA . TRP A 1 164 ? -1.018 3.006 17.560 1.00 95.44 164 TRP A CA 1
ATOM 1316 C C . TRP A 1 164 ? -2.179 3.825 18.125 1.00 95.44 164 TRP A C 1
ATOM 1318 O O . TRP A 1 164 ? -3.341 3.513 17.882 1.00 95.44 164 TRP A O 1
ATOM 1328 N N . LYS A 1 165 ? -1.881 4.929 18.819 1.00 95.25 165 LYS A N 1
ATOM 1329 C CA . LYS A 1 165 ? -2.898 5.856 19.323 1.00 95.25 165 LYS A CA 1
ATOM 1330 C C . LYS A 1 165 ? -3.751 6.433 18.191 1.00 95.25 165 LYS A C 1
ATOM 1332 O O . LYS A 1 165 ? -4.969 6.457 18.327 1.00 95.25 165 LYS A O 1
ATOM 1337 N N . ALA A 1 166 ? -3.128 6.869 17.095 1.00 96.12 166 ALA A N 1
ATOM 1338 C CA . ALA A 1 166 ? -3.837 7.428 15.949 1.00 96.12 166 ALA A CA 1
ATOM 1339 C C . ALA A 1 166 ? -4.837 6.431 15.358 1.00 96.12 166 ALA A C 1
ATOM 1341 O O . ALA A 1 166 ? -5.951 6.830 15.052 1.00 96.12 166 ALA A O 1
ATOM 1342 N N . LEU A 1 167 ? -4.477 5.149 15.246 1.00 96.88 167 LEU A N 1
ATOM 1343 C CA . LEU A 1 167 ? -5.385 4.110 14.752 1.00 96.88 167 LEU A CA 1
ATOM 1344 C C . LEU A 1 167 ? -6.551 3.847 15.702 1.00 96.88 167 LEU A C 1
ATOM 1346 O O . LEU A 1 167 ? -7.693 3.821 15.263 1.00 96.88 167 LEU A O 1
ATOM 1350 N N . ARG A 1 168 ? -6.293 3.689 17.003 1.00 97.00 168 ARG A N 1
ATOM 1351 C CA . ARG A 1 168 ? -7.369 3.405 17.966 1.00 97.00 168 ARG A CA 1
ATOM 1352 C C . ARG A 1 168 ? -8.346 4.554 18.132 1.00 97.00 168 ARG A C 1
ATOM 1354 O O . ARG A 1 168 ? -9.504 4.309 18.416 1.00 97.00 168 ARG A O 1
ATOM 1361 N N . ASP A 1 169 ? -7.878 5.790 18.020 1.00 97.00 169 ASP A N 1
ATOM 1362 C CA . ASP A 1 169 ? -8.688 6.965 18.340 1.00 97.00 169 ASP A CA 1
ATOM 1363 C C . ASP A 1 169 ? -9.240 7.652 17.072 1.00 97.00 169 ASP A C 1
ATOM 1365 O O . ASP A 1 169 ? -9.790 8.750 17.158 1.00 97.00 169 ASP A O 1
ATOM 1369 N N . CYS A 1 170 ? -9.077 7.048 15.883 1.00 97.06 170 CYS A N 1
ATOM 1370 C CA . CYS A 1 170 ? -9.384 7.708 14.608 1.00 97.06 170 CYS A CA 1
ATOM 1371 C C . CYS A 1 170 ? -10.876 7.931 14.328 1.00 97.06 170 CYS A C 1
ATOM 1373 O O . CYS A 1 170 ? -11.189 8.739 13.459 1.00 97.06 170 CYS A O 1
ATOM 1375 N N . SER A 1 171 ? -11.781 7.264 15.047 1.00 96.44 171 SER A N 1
ATOM 1376 C CA . SER A 1 171 ? -13.237 7.317 14.837 1.00 96.44 171 SER A CA 1
ATOM 1377 C C . SER A 1 171 ? -13.967 8.293 15.772 1.00 96.44 171 SER A C 1
ATOM 1379 O O . SER A 1 171 ? -15.178 8.186 15.962 1.00 96.44 171 SER A O 1
ATOM 1381 N N . GLY A 1 172 ? -13.240 9.211 16.418 1.00 94.12 172 GLY A N 1
ATOM 1382 C CA . GLY A 1 172 ? -13.783 10.128 17.431 1.00 94.12 172 GLY A CA 1
ATOM 1383 C C . GLY A 1 172 ? -13.908 9.507 18.830 1.00 94.12 172 GLY A C 1
ATOM 1384 O O . GLY A 1 172 ? -14.141 10.216 19.809 1.00 94.12 172 GLY A O 1
ATOM 1385 N N . GLN A 1 173 ? -13.680 8.198 18.950 1.00 95.00 173 GLN A N 1
ATOM 1386 C CA . GLN A 1 173 ? -13.617 7.453 20.204 1.00 95.00 173 GLN A CA 1
ATOM 1387 C C . GLN A 1 173 ? -12.498 6.405 20.149 1.00 95.00 173 GLN A C 1
ATOM 1389 O O . GLN A 1 173 ? -12.058 6.020 19.071 1.00 95.00 173 GLN A O 1
ATOM 1394 N N . THR A 1 174 ? -12.031 5.943 21.312 1.00 97.25 174 THR A N 1
ATOM 1395 C CA . THR A 1 174 ? -11.029 4.869 21.381 1.00 97.25 174 THR A CA 1
ATOM 1396 C C . THR A 1 174 ? -11.677 3.517 21.097 1.00 97.25 174 THR A C 1
ATOM 1398 O O . THR A 1 174 ? -12.482 3.040 21.896 1.00 97.25 174 THR A O 1
ATOM 1401 N N . ASP A 1 175 ? -11.261 2.883 20.007 1.00 97.31 175 ASP A N 1
ATOM 1402 C CA . ASP A 1 175 ? -11.720 1.579 19.539 1.00 97.31 175 ASP A CA 1
ATOM 1403 C C . ASP A 1 175 ? -10.523 0.723 19.067 1.00 97.31 175 ASP A C 1
ATOM 1405 O O . ASP A 1 175 ? -10.067 0.820 17.922 1.00 97.31 175 ASP A O 1
ATOM 1409 N N . PRO A 1 176 ? -9.933 -0.084 19.968 1.00 95.81 176 PRO A N 1
ATOM 1410 C CA . PRO A 1 176 ? -8.815 -0.955 19.623 1.00 95.81 176 PRO A CA 1
ATOM 1411 C C . PRO A 1 176 ? -9.187 -2.077 18.648 1.00 95.81 176 PRO A C 1
ATOM 1413 O O . PRO A 1 176 ? -8.321 -2.507 17.889 1.00 95.81 176 PRO A O 1
ATOM 1416 N N . ASP A 1 177 ? -10.436 -2.541 18.665 1.00 94.88 177 ASP A N 1
ATOM 1417 C CA . ASP A 1 177 ? -10.878 -3.663 17.836 1.00 94.88 177 ASP A CA 1
ATOM 1418 C C . ASP A 1 177 ? -10.999 -3.218 16.375 1.00 94.88 177 ASP A C 1
ATOM 1420 O O . ASP A 1 177 ? -10.449 -3.869 15.484 1.00 94.88 177 ASP A O 1
ATOM 1424 N N . LEU A 1 178 ? -11.586 -2.037 16.141 1.00 95.62 178 LEU A N 1
ATOM 1425 C CA . LEU A 1 178 ? -11.583 -1.390 14.828 1.00 95.62 178 LEU A CA 1
ATOM 1426 C C . LEU A 1 178 ? -10.154 -1.174 14.309 1.00 95.62 178 LEU A C 1
ATOM 1428 O O . LEU A 1 178 ? -9.865 -1.446 13.144 1.00 95.62 178 LEU A O 1
ATOM 1432 N N . ALA A 1 179 ? -9.238 -0.712 15.169 1.00 95.50 179 ALA A N 1
ATOM 1433 C CA . ALA A 1 179 ? -7.845 -0.512 14.779 1.00 95.50 179 ALA A CA 1
ATOM 1434 C C . ALA A 1 179 ? -7.186 -1.815 14.300 1.00 95.50 179 ALA A C 1
ATOM 1436 O O . ALA A 1 179 ? -6.502 -1.808 13.278 1.00 95.50 179 ALA A O 1
ATOM 1437 N N . VAL A 1 180 ? -7.399 -2.931 15.004 1.00 93.38 180 VAL A N 1
ATOM 1438 C CA . VAL A 1 180 ? -6.877 -4.249 14.603 1.00 93.38 180 VAL A CA 1
ATOM 1439 C C . VAL A 1 180 ? -7.488 -4.708 13.279 1.00 93.38 180 VAL A C 1
ATOM 1441 O O . VAL A 1 180 ? -6.742 -5.131 12.395 1.00 93.38 180 VAL A O 1
ATOM 1444 N N . GLU A 1 181 ? -8.804 -4.560 13.099 1.00 92.62 181 GLU A N 1
ATOM 1445 C CA . GLU A 1 181 ? -9.488 -4.915 11.846 1.00 92.62 181 GLU A CA 1
ATOM 1446 C C . GLU A 1 181 ? -8.947 -4.117 10.647 1.00 92.62 181 GLU A C 1
ATOM 1448 O O . GLU A 1 181 ? -8.740 -4.660 9.560 1.00 92.62 181 GLU A O 1
ATOM 1453 N N . MET A 1 182 ? -8.679 -2.825 10.850 1.00 94.12 182 MET A N 1
ATOM 1454 C CA . MET A 1 182 ? -8.094 -1.944 9.841 1.00 94.12 182 MET A CA 1
ATOM 1455 C C . MET A 1 182 ? -6.647 -2.310 9.501 1.00 94.12 182 MET A C 1
ATOM 1457 O O . MET A 1 182 ? -6.261 -2.278 8.332 1.00 94.12 182 MET A O 1
ATOM 1461 N N . MET A 1 183 ? -5.823 -2.598 10.514 1.00 93.81 183 MET A N 1
ATOM 1462 C CA . MET A 1 183 ? -4.394 -2.879 10.333 1.00 93.81 183 MET A CA 1
ATOM 1463 C C . MET A 1 183 ? -4.146 -4.198 9.621 1.00 93.81 183 MET A C 1
ATOM 1465 O O . MET A 1 183 ? -3.213 -4.280 8.825 1.00 93.81 183 MET A O 1
ATOM 1469 N N . TYR A 1 184 ? -4.954 -5.213 9.921 1.00 92.50 184 TYR A N 1
ATOM 1470 C CA . TYR A 1 184 ? -4.753 -6.573 9.443 1.00 92.50 184 TYR A CA 1
ATOM 1471 C C . TYR A 1 184 ? -6.013 -7.080 8.738 1.00 92.50 184 TYR A C 1
ATOM 1473 O O . TYR A 1 184 ? -6.682 -7.974 9.261 1.00 92.50 184 TYR A O 1
ATOM 1481 N N . PRO A 1 185 ? -6.359 -6.537 7.550 1.00 87.94 185 PRO A N 1
ATOM 1482 C CA . PRO A 1 185 ? -7.427 -7.105 6.738 1.00 87.94 185 PRO A CA 1
ATOM 1483 C C . PRO A 1 185 ? -7.187 -8.609 6.556 1.00 87.94 185 PRO A C 1
ATOM 1485 O O . PRO A 1 185 ? -6.129 -9.030 6.076 1.00 87.94 185 PRO A O 1
ATOM 1488 N N . GLY A 1 186 ? -8.157 -9.400 7.021 1.00 69.44 186 GLY A N 1
ATOM 1489 C CA . GLY A 1 186 ? -8.045 -10.850 7.132 1.00 69.44 186 GLY A CA 1
ATOM 1490 C C . GLY A 1 186 ? -7.843 -11.542 5.784 1.00 69.44 186 GLY A C 1
ATOM 1491 O O . GLY A 1 186 ? -8.345 -11.091 4.753 1.00 69.44 186 GLY A O 1
ATOM 1492 N N . GLY A 1 187 ? -7.126 -12.670 5.812 1.00 60.69 187 GLY A N 1
ATOM 1493 C CA . GLY A 1 187 ? -6.865 -13.515 4.638 1.00 60.69 187 GLY A CA 1
ATOM 1494 C C . GLY A 1 187 ? -8.126 -14.120 4.009 1.00 60.69 187 GLY A C 1
ATOM 1495 O O . GLY A 1 187 ? -8.090 -14.519 2.849 1.00 60.69 187 GLY A O 1
ATOM 1496 N N . ASP A 1 188 ? -9.256 -14.116 4.720 1.00 62.88 188 ASP A N 1
ATOM 1497 C CA . ASP A 1 188 ? -10.544 -14.638 4.247 1.00 62.88 188 ASP A CA 1
ATOM 1498 C C . ASP A 1 188 ? -11.055 -13.931 2.981 1.00 62.88 188 ASP A C 1
ATOM 1500 O O . ASP A 1 188 ? -11.814 -14.517 2.209 1.00 62.88 188 ASP A O 1
ATOM 1504 N N . ASN A 1 189 ? -10.635 -12.683 2.729 1.00 72.06 189 ASN A N 1
ATOM 1505 C CA . ASN A 1 189 ? -11.004 -11.980 1.500 1.00 72.06 189 ASN A CA 1
ATOM 1506 C C . ASN A 1 189 ? -10.190 -12.446 0.274 1.00 72.06 189 ASN A C 1
ATOM 1508 O O . ASN A 1 189 ? -10.574 -12.150 -0.856 1.00 72.06 189 ASN A O 1
ATOM 1512 N N . GLY A 1 190 ? -9.090 -13.187 0.457 1.00 83.12 190 GLY A N 1
ATOM 1513 C CA . GLY A 1 190 ? -8.274 -13.758 -0.620 1.00 83.12 190 GLY A CA 1
ATOM 1514 C C . GLY A 1 190 ? -7.572 -12.746 -1.538 1.00 83.12 190 GLY A C 1
ATOM 1515 O O . GLY A 1 190 ? -7.048 -13.130 -2.586 1.00 83.12 190 GLY A O 1
ATOM 1516 N N . ARG A 1 191 ? -7.570 -11.451 -1.185 1.00 92.31 191 ARG A N 1
ATOM 1517 C CA . ARG A 1 191 ? -7.027 -10.355 -2.015 1.00 92.31 191 ARG A CA 1
ATOM 1518 C C . ARG A 1 191 ? -5.798 -9.676 -1.433 1.00 92.31 191 ARG A C 1
ATOM 1520 O O . ARG A 1 191 ? -5.179 -8.871 -2.129 1.00 92.31 191 ARG A O 1
ATOM 1527 N N . VAL A 1 192 ? -5.428 -9.997 -0.197 1.00 94.50 192 VAL A N 1
ATOM 1528 C CA . VAL A 1 192 ? -4.237 -9.453 0.460 1.00 94.50 192 VAL A CA 1
ATOM 1529 C C . VAL A 1 192 ? -3.178 -10.539 0.589 1.00 94.50 192 VAL A C 1
ATOM 1531 O O . VAL A 1 192 ? -3.396 -11.551 1.245 1.00 94.50 192 VAL A O 1
ATOM 1534 N N . GLN A 1 193 ? -2.012 -10.305 -0.008 1.00 94.62 193 GLN A N 1
ATOM 1535 C CA . GLN A 1 193 ? -0.812 -11.096 0.229 1.00 94.62 193 GLN A CA 1
ATOM 1536 C C . GLN A 1 193 ? 0.114 -10.312 1.155 1.00 94.62 193 GLN A C 1
ATOM 1538 O O . GLN A 1 193 ? 0.673 -9.284 0.771 1.00 94.62 193 GLN A O 1
ATOM 1543 N N . TRP A 1 194 ? 0.321 -10.820 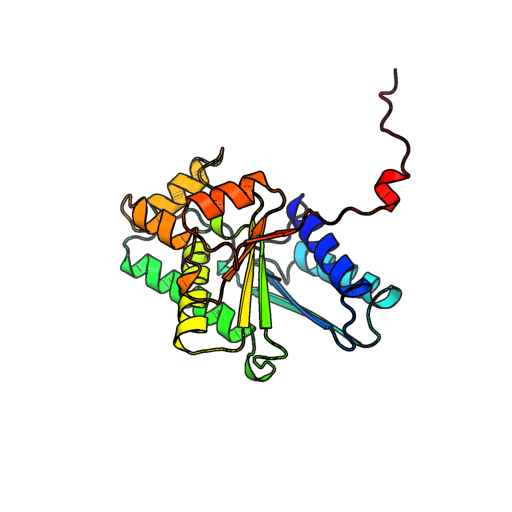2.361 1.00 94.56 194 TRP A N 1
ATOM 1544 C CA . TRP A 1 194 ? 1.278 -10.272 3.307 1.00 94.56 194 TRP A CA 1
ATOM 1545 C C . TRP A 1 194 ? 2.689 -10.731 2.986 1.00 94.56 194 TRP A C 1
ATOM 1547 O O . TRP A 1 194 ? 2.954 -11.900 2.678 1.00 94.56 194 TRP A O 1
ATOM 1557 N N . VAL A 1 195 ? 3.610 -9.785 3.096 1.00 94.38 195 VAL A N 1
ATOM 1558 C CA . VAL A 1 195 ? 5.025 -9.991 2.864 1.00 94.38 195 VAL A CA 1
ATOM 1559 C C . VAL A 1 195 ? 5.817 -9.358 3.998 1.00 94.38 195 VAL A C 1
ATOM 1561 O O . VAL A 1 195 ? 5.801 -8.145 4.194 1.00 94.38 195 VAL A O 1
ATOM 1564 N N . CYS A 1 196 ? 6.537 -10.195 4.735 1.00 94.00 196 CYS A N 1
ATOM 1565 C CA . CYS A 1 196 ? 7.368 -9.786 5.860 1.00 94.00 196 CYS A CA 1
ATOM 1566 C C . CYS A 1 196 ? 8.850 -9.805 5.487 1.00 94.00 196 CYS A C 1
ATOM 1568 O O . CYS A 1 196 ? 9.295 -10.654 4.715 1.00 94.00 196 CYS A O 1
ATOM 1570 N N . ILE A 1 197 ? 9.651 -8.933 6.098 1.00 91.75 197 ILE A N 1
ATOM 1571 C CA . ILE A 1 197 ? 11.105 -8.911 5.860 1.00 91.75 197 ILE A CA 1
ATOM 1572 C C . ILE A 1 197 ? 11.869 -10.010 6.609 1.00 91.75 197 ILE A C 1
ATOM 1574 O O . ILE A 1 197 ? 13.030 -10.276 6.293 1.00 91.75 197 ILE A O 1
ATOM 1578 N N . ASN A 1 198 ? 11.248 -10.641 7.607 1.00 92.69 198 ASN A N 1
ATOM 1579 C CA . ASN A 1 198 ? 11.848 -11.704 8.403 1.00 92.69 198 ASN A CA 1
ATOM 1580 C C . ASN A 1 198 ? 10.802 -12.747 8.840 1.00 92.69 198 ASN A C 1
ATOM 1582 O O . ASN A 1 198 ? 9.592 -12.554 8.709 1.00 92.69 198 ASN A O 1
ATOM 1586 N N . SER A 1 199 ? 11.284 -13.883 9.348 1.00 93.69 199 SER A N 1
ATOM 1587 C CA . SER A 1 199 ? 10.433 -14.986 9.799 1.00 93.69 199 SER A CA 1
ATOM 1588 C C . SER A 1 199 ? 9.696 -14.697 11.108 1.00 93.69 199 SER A C 1
ATOM 1590 O O . SER A 1 199 ? 8.623 -15.256 11.306 1.00 93.69 199 SER A O 1
ATOM 1592 N N . GLY A 1 200 ? 10.236 -13.842 11.982 1.00 94.31 200 GLY A N 1
ATOM 1593 C CA . GLY A 1 200 ? 9.593 -13.459 13.242 1.00 94.31 200 GLY A CA 1
ATOM 1594 C C . GLY A 1 200 ? 8.282 -12.715 13.001 1.00 94.31 200 GLY A C 1
ATOM 1595 O O . GLY A 1 200 ? 7.249 -13.108 13.535 1.00 94.31 200 GLY A O 1
ATOM 1596 N N . ASP A 1 201 ? 8.305 -11.727 12.110 1.00 94.19 201 ASP A N 1
ATOM 1597 C CA . ASP A 1 201 ? 7.124 -10.963 11.702 1.00 94.19 201 ASP A CA 1
ATOM 1598 C C . ASP A 1 201 ? 6.081 -11.865 11.027 1.00 94.19 201 ASP A C 1
ATOM 1600 O O . ASP A 1 201 ? 4.891 -11.763 11.320 1.00 94.19 201 ASP A O 1
ATOM 1604 N N . LYS A 1 202 ? 6.525 -12.817 10.187 1.00 94.94 202 LYS A N 1
ATOM 1605 C CA . LYS A 1 202 ? 5.634 -13.844 9.625 1.00 94.94 202 LYS A CA 1
ATOM 1606 C C . LYS A 1 202 ? 4.950 -14.641 10.738 1.00 94.94 202 LYS A C 1
ATOM 1608 O O . LYS A 1 202 ? 3.738 -14.799 10.694 1.00 94.94 202 LYS A O 1
ATOM 1613 N N . GLN A 1 203 ? 5.692 -15.131 11.734 1.00 95.38 203 GLN A N 1
ATOM 1614 C CA . GLN A 1 203 ? 5.095 -15.882 12.848 1.00 95.38 203 GLN A CA 1
ATOM 1615 C C . GLN A 1 203 ? 4.107 -15.037 13.659 1.00 95.38 203 GLN A C 1
ATOM 1617 O O . GLN A 1 203 ? 3.081 -15.560 14.087 1.00 95.38 203 GLN A O 1
ATOM 1622 N N . ALA A 1 204 ? 4.372 -13.740 13.826 1.00 92.81 204 ALA A N 1
ATOM 1623 C CA . ALA A 1 204 ? 3.438 -12.833 14.479 1.00 92.81 204 ALA A CA 1
ATOM 1624 C C . ALA A 1 204 ? 2.111 -12.730 13.703 1.00 92.81 204 ALA A C 1
ATOM 1626 O O . ALA A 1 204 ? 1.061 -12.951 14.302 1.00 92.81 204 ALA A O 1
ATOM 1627 N N . LEU A 1 205 ? 2.142 -12.524 12.379 1.00 92.31 205 LEU A N 1
ATOM 1628 C CA . LEU A 1 205 ? 0.924 -12.500 11.551 1.00 92.31 205 LEU A CA 1
ATOM 1629 C C . LEU A 1 205 ? 0.145 -13.826 11.599 1.00 92.31 205 LEU A C 1
ATOM 1631 O O . LEU A 1 205 ? -1.078 -13.817 11.732 1.00 92.31 205 LEU A O 1
ATOM 1635 N N . LEU A 1 206 ? 0.840 -14.970 11.565 1.00 93.19 206 LEU A N 1
ATOM 1636 C CA . LEU A 1 206 ? 0.194 -16.283 11.713 1.00 93.19 206 LEU A CA 1
ATOM 1637 C C . LEU A 1 206 ? -0.477 -16.431 13.085 1.00 93.19 206 LEU A C 1
ATOM 1639 O O . LEU A 1 206 ? -1.582 -16.956 13.185 1.00 93.19 206 LEU A O 1
ATOM 1643 N N . SER A 1 207 ? 0.165 -15.943 14.152 1.00 92.12 207 SER A N 1
ATOM 1644 C CA . SER A 1 207 ? -0.399 -15.988 15.507 1.00 92.12 207 SER A CA 1
ATOM 1645 C C . SER A 1 207 ? -1.622 -15.083 15.692 1.00 92.12 207 SER A C 1
ATOM 1647 O O . SER A 1 207 ? -2.435 -15.341 16.576 1.00 92.12 207 SER A O 1
ATOM 1649 N N . MET A 1 208 ? -1.774 -14.064 14.838 1.00 88.81 208 MET A N 1
ATOM 1650 C CA . MET A 1 208 ? -2.966 -13.211 14.757 1.00 88.81 208 MET A CA 1
ATOM 1651 C C . MET A 1 208 ? -4.108 -13.866 13.964 1.00 88.81 208 MET A C 1
ATOM 1653 O O . MET A 1 208 ? -5.208 -13.325 13.931 1.00 88.81 208 MET A O 1
ATOM 1657 N N . GLY A 1 209 ? -3.868 -15.032 13.352 1.00 89.50 209 GLY A N 1
ATOM 1658 C CA . GLY A 1 209 ? -4.872 -15.797 12.614 1.00 89.50 209 GLY A CA 1
ATOM 1659 C C . GLY A 1 209 ? -4.873 -15.572 11.102 1.00 89.50 209 GLY A C 1
ATOM 1660 O O . GLY A 1 209 ? -5.786 -16.050 10.437 1.00 89.50 209 GLY A O 1
ATOM 1661 N N . ILE A 1 210 ? -3.876 -14.881 10.536 1.00 90.62 210 ILE A N 1
ATOM 1662 C CA . ILE A 1 210 ? -3.748 -14.775 9.076 1.00 90.62 210 ILE A CA 1
ATOM 1663 C C . ILE A 1 210 ? -3.303 -16.132 8.518 1.00 90.62 210 ILE A C 1
ATOM 1665 O O . ILE A 1 210 ? -2.333 -16.717 9.005 1.00 90.62 210 ILE A O 1
ATOM 1669 N N . ASP A 1 211 ? -3.999 -16.621 7.489 1.00 91.12 211 ASP A N 1
ATOM 1670 C CA . ASP A 1 211 ? -3.687 -17.899 6.843 1.00 91.12 211 ASP A CA 1
ATOM 1671 C C . ASP A 1 211 ? -2.253 -17.910 6.287 1.00 91.12 211 ASP A C 1
ATOM 1673 O O . ASP A 1 211 ? -1.782 -16.946 5.676 1.00 91.12 211 ASP A O 1
ATOM 1677 N N . SER A 1 212 ? -1.557 -19.031 6.478 1.00 92.06 212 SER A N 1
ATOM 1678 C CA . SER A 1 212 ? -0.199 -19.235 5.989 1.00 92.06 212 SER A CA 1
ATOM 1679 C C . SER A 1 212 ? -0.033 -19.088 4.482 1.00 92.06 212 SER A C 1
ATOM 1681 O O . SER A 1 212 ? 1.058 -18.692 4.058 1.00 92.06 212 SER A O 1
ATOM 1683 N N . ASP A 1 213 ? -1.079 -19.352 3.699 1.00 92.00 213 ASP A N 1
ATOM 1684 C CA . ASP A 1 213 ? -1.052 -19.203 2.242 1.00 92.00 213 ASP A CA 1
ATOM 1685 C C . ASP A 1 213 ? -0.959 -17.724 1.828 1.00 92.00 213 ASP A C 1
ATOM 1687 O O . ASP A 1 213 ? -0.349 -17.389 0.811 1.00 92.00 213 ASP A O 1
ATOM 1691 N N . PHE A 1 214 ? -1.437 -16.810 2.679 1.00 93.00 214 PHE A N 1
ATOM 1692 C CA . PHE A 1 214 ? -1.391 -15.366 2.449 1.00 93.00 214 PHE A CA 1
ATOM 1693 C C . PHE A 1 214 ? -0.212 -14.670 3.136 1.00 93.00 214 PHE A C 1
ATOM 1695 O O . PHE A 1 214 ? -0.140 -13.443 3.105 1.00 93.00 214 PHE A O 1
ATOM 1702 N N . VAL A 1 215 ? 0.756 -15.405 3.706 1.00 94.19 215 VAL A N 1
ATOM 1703 C CA . VAL A 1 215 ? 1.936 -14.807 4.362 1.00 94.19 215 VAL A CA 1
ATOM 1704 C C . VAL A 1 215 ? 3.251 -15.375 3.830 1.00 94.19 215 VAL A C 1
ATOM 1706 O O . VAL A 1 215 ? 3.631 -16.524 4.078 1.00 94.19 215 VAL A O 1
ATOM 1709 N N . SER A 1 216 ? 4.031 -14.511 3.187 1.00 95.06 216 SER A N 1
ATOM 1710 C CA . SER A 1 216 ? 5.349 -14.826 2.630 1.00 95.06 216 SER A CA 1
ATOM 1711 C C . SER A 1 216 ? 6.464 -14.007 3.283 1.00 95.06 216 SER A C 1
ATOM 1713 O O . SER A 1 216 ? 6.224 -12.969 3.895 1.00 95.06 216 SER A O 1
ATOM 1715 N N . VAL A 1 217 ? 7.709 -14.476 3.158 1.00 94.81 217 VAL A N 1
ATOM 1716 C CA . VAL A 1 217 ? 8.899 -13.711 3.563 1.00 94.81 217 VAL A CA 1
ATOM 1717 C C . VAL A 1 217 ? 9.597 -13.200 2.308 1.00 94.81 217 VAL A C 1
ATOM 1719 O O . VAL A 1 217 ? 9.994 -13.999 1.463 1.00 94.81 217 VAL A O 1
ATOM 1722 N N . LEU A 1 218 ? 9.775 -11.883 2.208 1.00 90.88 218 LEU A N 1
ATOM 1723 C CA . LEU A 1 218 ? 10.578 -11.219 1.181 1.00 90.88 218 LEU A CA 1
ATOM 1724 C C . LEU A 1 218 ? 11.556 -10.268 1.881 1.00 90.88 218 LEU A C 1
ATOM 1726 O O . LEU A 1 218 ? 11.185 -9.150 2.254 1.00 90.88 218 LEU A O 1
ATOM 1730 N N . PRO A 1 219 ? 12.809 -10.698 2.089 1.00 84.75 219 PRO A N 1
ATOM 1731 C CA . PRO A 1 219 ? 13.839 -9.833 2.643 1.00 84.75 219 PRO A CA 1
ATOM 1732 C C . PRO A 1 219 ? 14.063 -8.605 1.754 1.00 84.75 219 PRO A C 1
ATOM 1734 O O . PRO A 1 219 ? 13.851 -8.648 0.541 1.00 84.75 219 PRO A O 1
ATOM 1737 N N . ASN A 1 220 ? 14.547 -7.513 2.346 1.00 80.50 220 ASN A N 1
ATOM 1738 C CA . ASN A 1 220 ? 14.886 -6.313 1.584 1.00 80.50 220 ASN A CA 1
ATOM 1739 C C . ASN A 1 220 ? 15.916 -6.613 0.489 1.00 80.50 220 ASN A C 1
ATOM 1741 O O . ASN A 1 220 ? 16.939 -7.255 0.736 1.00 80.50 220 ASN A O 1
ATOM 1745 N N . CYS A 1 221 ? 15.681 -6.066 -0.704 1.00 77.12 221 CYS A N 1
ATOM 1746 C CA . CYS A 1 221 ? 16.654 -6.108 -1.784 1.00 77.12 221 CYS A CA 1
ATOM 1747 C C . CYS A 1 221 ? 17.898 -5.301 -1.397 1.00 77.12 221 CYS A C 1
ATOM 1749 O O . CYS A 1 221 ? 17.833 -4.092 -1.149 1.00 77.12 221 CYS A O 1
ATOM 1751 N N . ILE A 1 222 ? 19.038 -5.982 -1.385 1.00 70.56 222 ILE 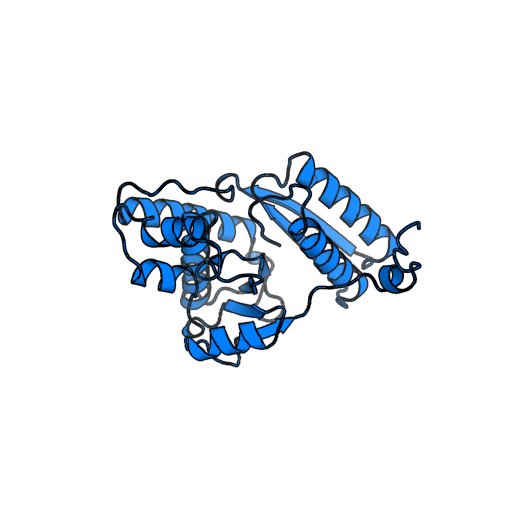A N 1
ATOM 1752 C CA . ILE A 1 222 ? 20.349 -5.390 -1.155 1.00 70.56 222 ILE A CA 1
ATOM 1753 C C . ILE A 1 222 ? 21.103 -5.254 -2.479 1.00 70.56 222 ILE A C 1
ATOM 1755 O O . ILE A 1 222 ? 21.083 -6.157 -3.314 1.00 70.56 222 ILE A O 1
ATOM 1759 N N . ALA A 1 223 ? 21.784 -4.125 -2.679 1.00 64.50 223 ALA A N 1
ATOM 1760 C CA . ALA A 1 223 ? 22.719 -3.992 -3.787 1.00 64.50 223 ALA A CA 1
ATOM 1761 C C . ALA A 1 223 ? 23.970 -4.822 -3.465 1.00 64.50 223 ALA A C 1
ATOM 1763 O O . ALA A 1 223 ? 24.674 -4.544 -2.495 1.00 64.50 223 ALA A O 1
ATOM 1764 N N . VAL A 1 224 ? 24.234 -5.856 -4.266 1.00 64.19 224 VAL A N 1
ATOM 1765 C CA . VAL A 1 224 ? 25.384 -6.759 -4.068 1.00 64.19 224 VAL A CA 1
ATOM 1766 C C . VAL A 1 224 ? 26.706 -5.984 -4.114 1.00 64.19 224 VAL A C 1
ATOM 1768 O O . VAL A 1 224 ? 27.608 -6.263 -3.327 1.00 64.19 224 VAL A O 1
ATOM 1771 N N . ASP A 1 225 ? 26.780 -4.933 -4.934 1.00 63.00 225 ASP A N 1
ATOM 1772 C CA . ASP A 1 225 ? 27.949 -4.054 -5.053 1.00 63.00 225 ASP A CA 1
ATOM 1773 C C . ASP A 1 225 ? 28.338 -3.405 -3.709 1.00 63.00 225 ASP A C 1
ATOM 1775 O O . ASP A 1 225 ? 29.519 -3.187 -3.442 1.00 63.00 225 ASP A O 1
ATOM 1779 N N . THR A 1 226 ? 27.377 -3.168 -2.805 1.00 54.53 226 THR A N 1
ATOM 1780 C CA . THR A 1 226 ? 27.632 -2.603 -1.467 1.00 54.53 226 THR A CA 1
ATOM 1781 C C . THR A 1 226 ? 28.439 -3.547 -0.569 1.00 54.53 226 THR A C 1
ATOM 1783 O O . THR A 1 226 ? 29.159 -3.077 0.305 1.00 54.53 226 THR A O 1
ATOM 1786 N N . PHE A 1 227 ? 28.399 -4.862 -0.808 1.00 53.84 227 PHE A N 1
ATOM 1787 C CA . PHE A 1 227 ? 29.198 -5.848 -0.063 1.00 53.84 227 PHE A CA 1
ATOM 1788 C C . PHE A 1 227 ? 30.625 -6.004 -0.592 1.00 53.84 227 PHE A C 1
ATOM 1790 O O . PHE A 1 227 ? 31.425 -6.720 0.006 1.00 53.84 227 PHE A O 1
ATOM 1797 N N . THR A 1 228 ? 30.952 -5.332 -1.697 1.00 53.03 228 THR A N 1
ATOM 1798 C CA . THR A 1 228 ? 32.329 -5.230 -2.202 1.00 53.03 228 THR A CA 1
ATOM 1799 C C . THR A 1 228 ? 33.031 -3.951 -1.744 1.00 53.03 228 THR A C 1
ATOM 1801 O O . THR A 1 228 ? 34.225 -3.790 -1.988 1.00 53.03 228 THR A O 1
ATOM 1804 N N . ALA A 1 229 ? 32.315 -3.047 -1.064 1.00 57.25 229 ALA A N 1
ATOM 1805 C CA . ALA A 1 229 ? 32.906 -1.860 -0.465 1.00 57.25 229 ALA A CA 1
ATOM 1806 C C . ALA A 1 229 ? 33.761 -2.248 0.750 1.00 57.25 229 ALA A C 1
ATOM 1808 O O . ALA A 1 229 ? 33.366 -3.105 1.545 1.00 57.25 229 ALA A O 1
ATOM 1809 N N . GLU A 1 230 ? 34.925 -1.608 0.910 1.00 55.50 230 GLU A N 1
ATOM 1810 C CA . GLU A 1 230 ? 35.733 -1.806 2.113 1.00 55.50 230 GLU A CA 1
ATOM 1811 C C . GLU A 1 230 ? 34.898 -1.464 3.361 1.00 55.50 230 GLU A C 1
ATOM 1813 O O . GLU A 1 230 ? 34.179 -0.456 3.358 1.00 55.50 230 GLU A O 1
ATOM 1818 N N . PRO A 1 231 ? 34.965 -2.283 4.430 1.00 57.41 231 PRO A N 1
ATOM 1819 C CA . PRO A 1 231 ? 34.298 -1.973 5.685 1.00 57.41 231 PRO A CA 1
ATOM 1820 C C . PRO A 1 231 ? 34.655 -0.558 6.136 1.00 57.41 231 PRO A C 1
ATOM 1822 O O . PRO A 1 231 ? 35.806 -0.138 5.999 1.00 57.41 231 PRO A O 1
ATOM 1825 N N . LEU A 1 232 ? 33.695 0.160 6.728 1.00 64.44 232 LEU A N 1
ATOM 1826 C CA . LEU A 1 232 ? 33.981 1.412 7.426 1.00 64.44 232 LEU A CA 1
ATOM 1827 C C . LEU A 1 232 ? 34.901 1.102 8.612 1.00 64.44 232 LEU A C 1
ATOM 1829 O O . LEU A 1 232 ? 34.452 0.827 9.723 1.00 64.44 232 LEU A O 1
ATOM 1833 N N . THR A 1 233 ? 36.206 1.106 8.366 1.00 60.88 233 THR A N 1
ATOM 1834 C CA . THR A 1 233 ? 37.208 1.080 9.418 1.00 60.88 233 THR A CA 1
ATOM 1835 C C . THR A 1 233 ? 37.180 2.454 10.070 1.00 60.88 233 THR A C 1
ATOM 1837 O O . THR A 1 233 ? 37.297 3.488 9.407 1.00 60.88 233 THR A O 1
ATOM 1840 N N . ALA A 1 234 ? 36.934 2.482 11.380 1.00 45.06 234 ALA A N 1
ATOM 1841 C CA . ALA A 1 234 ? 37.071 3.709 12.142 1.00 45.06 234 ALA A CA 1
ATOM 1842 C C . ALA A 1 234 ? 38.498 4.222 11.915 1.00 45.06 234 ALA A C 1
ATOM 1844 O O . ALA A 1 234 ? 39.458 3.494 12.173 1.00 45.06 234 ALA A O 1
ATOM 1845 N N . LYS A 1 235 ? 38.641 5.444 11.390 1.00 50.97 235 LYS A N 1
ATOM 1846 C CA . LYS A 1 235 ? 39.945 6.108 11.367 1.00 50.97 235 LYS A CA 1
ATOM 1847 C C . LYS A 1 235 ? 40.377 6.274 12.824 1.00 50.97 235 LYS A C 1
ATOM 1849 O O . LYS A 1 235 ? 39.747 7.037 13.553 1.00 50.97 235 LYS A O 1
ATOM 1854 N N . SER A 1 236 ? 41.370 5.483 13.224 1.00 50.34 236 SER A N 1
ATOM 1855 C CA . SER A 1 236 ? 42.083 5.571 14.501 1.00 50.34 236 SER A CA 1
ATOM 1856 C C . SER A 1 236 ? 42.793 6.906 14.649 1.00 50.34 236 SER A C 1
ATOM 1858 O O . SER A 1 236 ? 43.398 7.322 13.631 1.00 50.34 236 SER A O 1
#

Secondary structure (DSSP, 8-state):
-B-S---SSHHHHHHHHHHHHHHHHS--SEEEEEEEETTTTSHHHHHHHHHHHHHHHHHS-SEEEEEEEE-GGGS---PPPSSHHHHHHHHHHHHHHHHHHT-GGG--SSS-EEEEEESGGG-SSHHHHHHHHHHHHHHHHTT-SEEEEEEE---TTTT-HHHHHHHHTTTSS--HHHHHHHHS--GGGS-EEEEESSHHHHHHHHHTT--GGGEEE-PPPP-GGGGGSPP-----

Radius of gyration: 18.32 Å; chains: 1; bounding box: 61×36×46 Å

pLDDT: mean 90.31, std 10.32, range [45.06, 98.69]

Sequence (236 aa):
MLHYHLLPCGVRTVITNALRALIAYGGYDYLEIDLISSDARREPGDKLAEELLDWARRKGPGQFRLNQVEISELAYNHQAAPDLESLFDQAQHISNRLLEVMELGRSDLENPYILHVHNGNLGKNPYLTLALKILADQLSRENLPAWILYQMHDFAESNRPDCWKALRDCSGQTDPDLAVEMMYPGGDNGRVQWVCINSGDKQALLSMGIDSDFVSVLPNCIAVDTFTAEPLTAKS